Protein AF-A0A317WPU4-F1 (afdb_monomer)

pLDDT: mean 88.63, std 7.34, range [63.53, 97.75]

Organism: NCBI:txid1448321

InterPro domains:
  IPR013968 Polyketide synthase-like, ketoreductase domain [PF08659] (149-217)
  IPR020843 Enoylreductase domain [SM00829] (1-122)
  IPR036291 NAD(P)-binding domain superfamily [SSF51735] (2-67)
  IPR036291 NAD(P)-binding domain superfamily [SSF51735] (150-217)
  IPR050444 Polyketide synthase [PTHR45681] (6-213)

Secondary structure (DSSP, 8-state):
-GGGTT--EEEEEE---THHHHHHHTTEEEEEEEEE---HHHHTT----GGGGGGT-EEEE--HHHHHHH-HHHHHHHHHHHHHHHHTT--PPPPPEEEEGGGHHHHHHHHHHT---S-EEEE--TT----PPPPPP--PPPTTSEEEEESTTHHHHHHHHHHTT--EEEEEETTTT-GGGHHHHHHHHHHHHTTT-EEEEEE--TT-HHHHHHHHHT-

Solvent-accessible surface area (backbone atoms only — not comparable to full-atom values): 12842 Å² total; per-residue (Å²): 85,77,93,50,76,67,46,59,37,57,68,43,83,41,66,63,57,69,70,59,36,54,55,52,65,72,41,53,26,70,65,10,40,40,36,35,60,46,58,69,49,64,78,64,69,60,89,76,83,65,76,60,49,82,40,59,38,46,81,43,80,56,54,70,66,62,37,50,76,77,35,48,70,61,45,49,55,53,50,52,52,52,52,49,36,45,75,73,60,72,58,78,81,66,76,57,47,74,40,49,50,56,42,42,69,56,54,51,50,49,58,72,70,63,83,65,80,72,45,82,40,77,46,81,59,94,86,56,63,65,93,72,74,78,72,76,75,83,71,61,44,58,58,91,42,77,42,83,39,43,66,102,56,19,67,60,50,49,52,54,40,43,77,30,44,28,28,32,36,38,39,37,27,79,57,41,76,39,76,92,39,44,68,60,53,52,52,50,32,55,61,32,46,78,68,70,17,50,58,44,70,36,70,38,55,86,86,39,66,66,64,47,49,58,52,65,75,74,111

Mean predicted aligned error: 12.0 Å

Nearest PDB structures (foldseek):
  5bp4-assembly7_M  TM=5.980E-01  e=1.412E-13  Mycolicibacterium smegmatis MC2 155
  5bp4-assembly6_L  TM=5.599E-01  e=3.405E-14  Mycolicibacterium smegmatis MC2 155
  5bp4-assembly3_F  TM=5.726E-01  e=1.506E-13  Mycolicibacterium smegmatis MC2 155
  5bp4-assembly4_H  TM=5.757E-01  e=4.521E-13  Mycolicibacterium smegmatis MC2 155
  5bp4-assembly9_R  TM=8.734E-01  e=2.300E-09  Mycolicibacterium smegmatis MC2 155

Structure (mmCIF, N/CA/C/O backbone):
data_AF-A0A317WPU4-F1
#
_entry.id   AF-A0A317WPU4-F1
#
loop_
_atom_site.group_PDB
_atom_site.id
_atom_site.type_symbol
_atom_site.label_atom_id
_atom_site.label_alt_id
_atom_site.label_comp_id
_atom_site.label_asym_id
_atom_site.label_entity_id
_atom_site.label_seq_id
_atom_site.pdbx_PDB_ins_code
_atom_site.Cartn_x
_atom_site.Cartn_y
_atom_site.Cartn_z
_atom_site.occupancy
_atom_site.B_iso_or_equiv
_atom_site.auth_seq_id
_atom_site.auth_comp_id
_atom_site.auth_asym_id
_atom_site.auth_atom_id
_atom_site.pdbx_PDB_model_num
ATOM 1 N N . MET A 1 1 ? -15.011 15.492 23.622 1.00 63.66 1 MET A N 1
ATOM 2 C CA . MET A 1 1 ? -14.953 15.780 25.068 1.00 63.66 1 MET A CA 1
ATOM 3 C C . MET A 1 1 ? -16.337 15.921 25.689 1.00 63.66 1 MET A C 1
ATOM 5 O O . MET A 1 1 ? -16.552 15.319 26.723 1.00 63.66 1 MET A O 1
ATOM 9 N N . SER A 1 2 ? -17.305 16.629 25.089 1.00 71.50 2 SER A N 1
ATOM 10 C CA . SER A 1 2 ? -18.668 16.722 25.659 1.00 71.50 2 SER A CA 1
ATOM 11 C C . SER A 1 2 ? -19.360 15.359 25.824 1.00 71.50 2 SER A C 1
ATOM 13 O O . SER A 1 2 ? -19.859 15.054 26.896 1.00 71.50 2 SER A O 1
ATOM 15 N N . VAL A 1 3 ? -19.303 14.501 24.798 1.00 72.19 3 VAL A N 1
ATOM 16 C CA . VAL A 1 3 ? -19.921 13.153 24.796 1.00 72.19 3 VAL A CA 1
ATOM 17 C C . VAL A 1 3 ? -19.290 12.203 25.822 1.00 72.19 3 VAL A C 1
ATOM 19 O O . VAL A 1 3 ? -19.906 11.231 26.243 1.00 72.19 3 VAL A O 1
ATOM 22 N N . THR A 1 4 ? -18.060 12.482 26.245 1.00 71.94 4 THR A N 1
ATOM 23 C CA . THR A 1 4 ? -17.344 11.690 27.243 1.00 71.94 4 THR A CA 1
ATOM 24 C C . THR A 1 4 ? -17.438 12.295 28.646 1.00 71.94 4 THR A C 1
ATOM 26 O O . THR A 1 4 ? -16.739 11.828 29.537 1.00 71.94 4 THR A O 1
ATOM 29 N N . ASN A 1 5 ? -18.262 13.327 28.884 1.00 74.06 5 ASN A N 1
ATOM 30 C CA . ASN A 1 5 ? -18.259 14.112 30.132 1.00 74.06 5 ASN A CA 1
ATOM 31 C C . ASN A 1 5 ? -16.847 14.603 30.497 1.00 74.06 5 ASN A C 1
ATOM 33 O O . ASN A 1 5 ? -16.390 14.459 31.628 1.00 74.06 5 ASN A O 1
ATOM 37 N N . SER A 1 6 ? -16.119 15.101 29.496 1.00 73.44 6 SER A N 1
ATOM 38 C CA . SER A 1 6 ? -14.703 15.484 29.575 1.00 73.44 6 SER A CA 1
ATOM 39 C C . SER A 1 6 ? -13.733 14.341 29.892 1.00 73.44 6 SER A C 1
ATOM 41 O O . SER A 1 6 ? -12.547 14.596 30.084 1.00 73.44 6 SER A O 1
ATOM 43 N N . ARG A 1 7 ? -14.187 13.079 29.884 1.00 71.44 7 ARG A N 1
ATOM 44 C CA . ARG A 1 7 ? -13.289 11.921 29.939 1.00 71.44 7 ARG A CA 1
ATOM 45 C C . ARG A 1 7 ? -12.516 11.797 28.634 1.00 71.44 7 ARG A C 1
ATOM 47 O O . ARG A 1 7 ? -13.016 12.082 27.545 1.00 71.44 7 ARG A O 1
ATOM 54 N N . GLU A 1 8 ? -11.274 11.389 28.754 1.00 85.31 8 GLU A N 1
ATOM 55 C CA . GLU A 1 8 ? -10.393 11.166 27.618 1.00 85.31 8 GLU A CA 1
ATOM 56 C C . GLU A 1 8 ? -10.586 9.750 27.060 1.00 85.31 8 GLU A C 1
ATOM 58 O O . GLU A 1 8 ? -11.419 8.990 27.548 1.00 85.31 8 GLU A O 1
ATOM 63 N N . VAL A 1 9 ? -9.866 9.410 25.992 1.00 93.00 9 VAL A N 1
ATOM 64 C CA . VAL A 1 9 ? -10.058 8.160 25.247 1.00 93.00 9 VAL A CA 1
ATOM 65 C C . VAL A 1 9 ? -8.886 7.207 25.475 1.00 93.00 9 VAL A C 1
ATOM 67 O O . VAL A 1 9 ? -7.738 7.576 25.224 1.00 93.00 9 VAL A O 1
ATOM 70 N N . ASP A 1 10 ? -9.177 5.968 25.880 1.00 94.56 10 ASP A N 1
ATOM 71 C CA . ASP A 1 10 ? -8.158 4.940 26.145 1.00 94.56 10 ASP A CA 1
ATOM 72 C C . ASP A 1 10 ? -7.491 4.413 24.872 1.00 94.56 10 ASP A C 1
ATOM 74 O O . ASP A 1 10 ? -6.305 4.088 24.867 1.00 94.56 10 ASP A O 1
ATOM 78 N N . VAL A 1 11 ? -8.249 4.288 23.778 1.00 96.50 11 VAL A N 1
ATOM 79 C CA . VAL A 1 11 ? -7.744 3.794 22.492 1.00 96.50 11 VAL A CA 1
ATOM 80 C C . VAL A 1 11 ? -8.238 4.677 21.362 1.00 96.50 11 VAL A C 1
ATOM 82 O O . VAL A 1 11 ? -9.438 4.793 21.125 1.00 96.50 11 VAL A O 1
ATOM 85 N N . ILE A 1 12 ? -7.303 5.266 20.624 1.00 96.00 12 ILE A N 1
ATOM 86 C CA . ILE A 1 12 ? -7.606 6.089 19.456 1.00 96.00 12 ILE A CA 1
ATOM 87 C C . ILE A 1 12 ? -7.090 5.375 18.216 1.00 96.00 12 ILE A C 1
ATOM 89 O O . ILE A 1 12 ? -5.884 5.243 18.041 1.00 96.00 12 ILE A O 1
ATOM 93 N N . LEU A 1 13 ? -7.999 4.961 17.333 1.00 96.69 13 LEU A N 1
ATOM 94 C CA . LEU A 1 13 ? -7.659 4.529 15.978 1.00 96.69 13 LEU A CA 1
ATOM 95 C C . LEU A 1 13 ? -7.707 5.741 15.040 1.00 96.69 13 LEU A C 1
ATOM 97 O O . LEU A 1 13 ? -8.780 6.283 14.760 1.00 96.69 13 LEU A O 1
ATOM 101 N N . ASN A 1 14 ? -6.547 6.188 14.565 1.00 95.00 14 ASN A N 1
ATOM 102 C CA . ASN A 1 14 ? -6.414 7.356 13.708 1.00 95.00 14 ASN A CA 1
ATOM 103 C C . ASN A 1 14 ? -6.067 6.989 12.260 1.00 95.00 14 ASN A C 1
ATOM 105 O O . ASN A 1 14 ? -5.197 6.169 12.000 1.00 95.00 14 ASN A O 1
ATOM 109 N N . SER A 1 15 ? -6.728 7.667 11.324 1.00 92.25 15 SER A N 1
ATOM 110 C CA . SER A 1 15 ? -6.429 7.659 9.885 1.00 92.25 15 SER A CA 1
ATOM 111 C C . SER A 1 15 ? -6.361 9.071 9.286 1.00 92.25 15 SER A C 1
ATOM 113 O O . SER A 1 15 ? -6.163 9.236 8.082 1.00 92.25 15 SER A O 1
ATOM 115 N N . LEU A 1 16 ? -6.565 10.105 10.112 1.00 89.62 16 LEU A N 1
ATOM 116 C CA . LEU A 1 16 ? -6.584 11.507 9.697 1.00 89.62 16 LEU A CA 1
ATOM 117 C C . LEU A 1 16 ? -5.202 12.138 9.874 1.00 89.62 16 LEU A C 1
ATOM 119 O O . LEU A 1 16 ? -4.378 11.654 10.641 1.00 89.62 16 LEU A O 1
ATOM 123 N N . SER A 1 17 ? -4.948 13.256 9.197 1.00 88.19 17 SER A N 1
ATOM 124 C CA . SER A 1 17 ? -3.652 13.945 9.250 1.00 88.19 17 SER A CA 1
ATOM 125 C C . SER A 1 17 ? -3.788 15.416 9.653 1.00 88.19 17 SER A C 1
ATOM 127 O O . SER A 1 17 ? -4.889 15.963 9.736 1.00 88.19 17 SER A O 1
ATOM 129 N N . GLY A 1 18 ? -2.657 16.069 9.932 1.00 88.75 18 GLY A N 1
ATOM 130 C CA . GLY A 1 18 ? -2.604 17.511 10.181 1.00 88.75 18 GLY A CA 1
ATOM 131 C C . GLY A 1 18 ? -3.282 17.930 11.488 1.00 88.75 18 GLY A C 1
ATOM 132 O O . GLY A 1 18 ? -3.031 17.347 12.542 1.00 88.75 18 GLY A O 1
ATOM 133 N N . ALA A 1 19 ? -4.120 18.969 11.429 1.00 89.75 19 ALA A N 1
ATOM 134 C CA . ALA A 1 19 ? -4.783 19.527 12.610 1.00 89.75 19 ALA A CA 1
ATOM 135 C C . ALA A 1 19 ? -5.682 18.506 13.328 1.00 89.75 19 ALA A C 1
ATOM 137 O O . ALA A 1 19 ? -5.716 18.483 14.555 1.00 89.75 19 ALA A O 1
ATOM 138 N N . LEU A 1 20 ? -6.339 17.616 12.577 1.00 91.19 20 LEU A N 1
ATOM 139 C CA . LEU A 1 20 ? -7.226 16.593 13.138 1.00 91.19 20 LEU A CA 1
ATOM 140 C C . LEU A 1 20 ? -6.456 15.506 13.896 1.00 91.19 20 LEU A C 1
ATOM 142 O O . LEU A 1 20 ? -6.929 15.035 14.928 1.00 91.19 20 LEU A O 1
ATOM 146 N N . LEU A 1 21 ? -5.249 15.156 13.436 1.00 92.25 21 LEU A N 1
ATOM 147 C CA . LEU A 1 21 ? -4.358 14.254 14.170 1.00 92.25 21 LEU A CA 1
ATOM 148 C C . LEU A 1 21 ? -3.963 14.874 15.512 1.00 92.25 21 LEU A C 1
ATOM 150 O O . LEU A 1 21 ? -4.100 14.224 16.542 1.00 92.25 21 LEU A O 1
ATOM 154 N N . ARG A 1 22 ? -3.547 16.149 15.522 1.00 91.19 22 ARG A N 1
ATOM 155 C CA . ARG A 1 22 ? -3.188 16.860 16.763 1.00 91.19 22 ARG A CA 1
ATOM 156 C C . ARG A 1 22 ? -4.365 16.982 17.728 1.00 91.19 22 ARG A C 1
ATOM 158 O O . ARG A 1 22 ? -4.192 16.786 18.925 1.00 91.19 22 ARG A O 1
ATOM 165 N N . ALA A 1 23 ? -5.561 17.266 17.212 1.00 91.31 23 ALA A N 1
ATOM 166 C CA . ALA A 1 23 ? -6.771 17.312 18.025 1.00 91.31 23 ALA A CA 1
ATOM 167 C C . ALA A 1 23 ? -7.048 15.952 18.687 1.00 91.31 23 ALA A C 1
ATOM 169 O O . ALA A 1 23 ? -7.260 15.899 19.893 1.00 91.31 23 ALA A O 1
ATOM 170 N N . ARG A 1 24 ? -6.954 14.848 17.930 1.00 91.94 24 ARG A N 1
ATOM 171 C CA . ARG A 1 24 ? -7.094 13.484 18.467 1.00 91.94 24 ARG A CA 1
ATOM 172 C C . ARG A 1 24 ? -5.996 13.130 19.467 1.00 91.94 24 ARG A C 1
ATOM 174 O O . ARG A 1 24 ? -6.300 12.559 20.505 1.00 91.94 24 ARG A O 1
ATOM 181 N N . TRP A 1 25 ? -4.748 13.507 19.193 1.00 93.00 25 TRP A N 1
ATOM 182 C CA . TRP A 1 25 ? -3.618 13.314 20.109 1.00 93.00 25 TRP A CA 1
ATOM 183 C C . TRP A 1 25 ? -3.854 13.984 21.464 1.00 93.00 25 TRP A C 1
ATOM 185 O O . TRP A 1 25 ? -3.472 13.449 22.496 1.00 93.00 25 TRP A O 1
ATOM 195 N N . ASN A 1 26 ? -4.557 15.115 21.485 1.00 91.12 26 ASN A N 1
ATOM 196 C CA . ASN A 1 26 ? -4.908 15.804 22.722 1.00 91.12 26 ASN A CA 1
ATOM 197 C C . ASN A 1 26 ? -6.091 15.182 23.483 1.00 91.12 26 ASN A C 1
ATOM 199 O O . ASN A 1 26 ? -6.342 15.578 24.619 1.00 91.12 26 ASN A O 1
ATOM 203 N N . CYS A 1 27 ? -6.806 14.228 22.883 1.00 92.19 27 CYS A N 1
ATOM 204 C CA . CYS A 1 27 ? -7.940 13.542 23.502 1.00 92.19 27 CYS A CA 1
ATOM 205 C C . CYS A 1 27 ? -7.570 12.214 24.178 1.00 92.19 27 CYS A C 1
ATOM 207 O O . CYS A 1 27 ? -8.462 11.551 24.703 1.00 92.19 27 CYS A O 1
ATOM 209 N N . ILE A 1 28 ? -6.303 11.794 24.136 1.00 94.81 28 ILE A N 1
ATOM 210 C CA . ILE A 1 28 ? -5.869 10.510 24.697 1.00 94.81 28 ILE A CA 1
ATOM 211 C C . ILE A 1 28 ? -5.774 10.554 26.228 1.00 94.81 28 ILE A C 1
ATOM 213 O O . ILE A 1 28 ? -5.221 11.502 26.799 1.00 94.81 28 ILE A O 1
ATOM 217 N N . ALA A 1 29 ? -6.300 9.516 26.878 1.00 94.75 29 ALA A N 1
ATOM 218 C CA . ALA A 1 29 ? -6.244 9.335 28.326 1.00 94.75 29 ALA A CA 1
ATOM 219 C C . ALA A 1 29 ? -4.827 8.943 28.792 1.00 94.75 29 ALA A C 1
ATOM 221 O O . ALA A 1 29 ? -4.030 8.461 27.977 1.00 94.75 29 ALA A O 1
ATOM 222 N N . PRO A 1 30 ? -4.482 9.115 30.085 1.00 94.69 30 PRO A N 1
ATOM 223 C CA . PRO A 1 30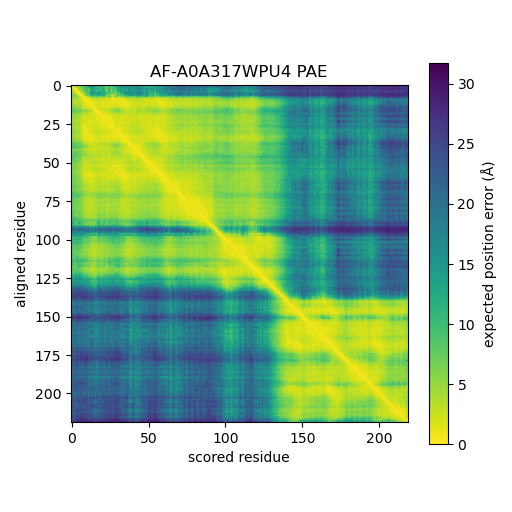 ? -3.291 8.491 30.658 1.00 94.69 30 PRO A CA 1
ATOM 224 C C . PRO A 1 30 ? -3.287 6.983 30.389 1.00 94.69 30 PRO A C 1
ATOM 226 O O . PRO A 1 30 ? -4.344 6.361 30.389 1.00 94.69 30 PRO A O 1
ATOM 229 N N . LEU A 1 31 ? -2.111 6.400 30.143 1.00 96.00 31 LEU A N 1
ATOM 230 C CA . LEU A 1 31 ? -1.937 4.986 29.762 1.00 96.00 31 LEU A CA 1
ATOM 231 C C . LEU A 1 31 ? -2.608 4.592 28.430 1.00 96.00 31 LEU A C 1
ATOM 233 O O . LEU A 1 31 ? -2.655 3.413 28.068 1.00 96.00 31 LEU A O 1
ATOM 237 N N . GLY A 1 32 ? -3.107 5.570 27.670 1.00 96.38 32 GLY A N 1
ATOM 238 C CA . GLY A 1 32 ? -3.817 5.334 26.423 1.00 96.38 32 GLY A CA 1
ATOM 239 C C . GLY A 1 32 ? -2.934 4.814 25.283 1.00 96.38 32 GLY A C 1
ATOM 240 O O . GLY A 1 32 ? -1.704 4.934 25.274 1.00 96.38 32 GLY A O 1
ATOM 241 N N . ARG A 1 33 ? -3.591 4.254 24.265 1.00 97.75 33 ARG A N 1
ATOM 242 C CA . ARG A 1 33 ? -2.984 3.707 23.045 1.00 97.75 33 ARG A CA 1
ATOM 243 C C . ARG A 1 33 ? -3.445 4.493 21.825 1.00 97.75 33 ARG A C 1
ATOM 245 O O . ARG A 1 33 ? -4.622 4.474 21.467 1.00 97.75 33 ARG A O 1
ATOM 252 N N . PHE A 1 34 ? -2.508 5.142 21.150 1.00 96.94 34 PHE A N 1
ATOM 253 C CA . PHE A 1 34 ? -2.743 5.806 19.874 1.00 96.94 34 PHE A CA 1
ATOM 254 C C . PHE A 1 34 ? -2.295 4.899 18.727 1.00 96.94 34 PHE A C 1
ATOM 256 O O . PHE A 1 34 ? -1.101 4.658 18.544 1.00 96.94 34 PHE A O 1
ATOM 263 N N . VAL A 1 35 ? -3.249 4.380 17.960 1.00 97.25 35 VAL A N 1
ATOM 264 C CA . VAL A 1 35 ? -3.019 3.497 16.815 1.00 97.25 35 VAL A CA 1
ATOM 265 C C . VAL A 1 35 ? -3.155 4.305 15.529 1.00 97.25 35 VAL A C 1
ATOM 267 O O . VAL A 1 35 ? -4.255 4.692 15.141 1.00 97.25 35 VAL A O 1
ATOM 270 N N . GLU A 1 36 ? -2.038 4.560 14.859 1.00 95.69 36 GLU A N 1
ATOM 271 C CA . GLU A 1 36 ? -1.982 5.287 13.592 1.00 95.69 36 GLU A CA 1
ATOM 272 C C . GLU A 1 36 ? -1.965 4.306 12.415 1.00 95.69 36 GLU A C 1
ATOM 274 O O . GLU A 1 36 ? -1.049 3.493 12.303 1.00 95.69 36 GLU A O 1
ATOM 279 N N . ILE A 1 37 ? -2.949 4.404 11.520 1.00 96.00 37 ILE A N 1
ATOM 280 C CA . ILE A 1 37 ? -2.993 3.641 10.258 1.00 96.00 37 ILE A CA 1
ATOM 281 C C . ILE A 1 37 ? -2.788 4.531 9.021 1.00 96.00 37 ILE A C 1
ATOM 283 O O . ILE A 1 37 ? -2.660 4.037 7.899 1.00 96.00 37 ILE A O 1
ATOM 287 N N . GLY A 1 38 ? -2.758 5.855 9.192 1.00 92.12 38 GLY A N 1
ATOM 288 C CA . GLY A 1 38 ? -2.468 6.821 8.142 1.00 92.12 38 GLY A CA 1
ATOM 289 C C . GLY A 1 38 ? -0.967 6.938 7.858 1.00 92.12 38 GLY A C 1
ATOM 290 O O . GLY A 1 38 ? -0.148 7.127 8.752 1.00 92.12 38 GLY A O 1
ATOM 291 N N . LYS A 1 39 ? -0.588 6.898 6.575 1.00 90.19 39 LYS A N 1
ATOM 292 C CA . LYS A 1 39 ? 0.830 6.939 6.160 1.00 90.19 39 LYS A CA 1
ATOM 293 C C . LYS A 1 39 ? 1.360 8.345 5.892 1.00 90.19 39 LYS A C 1
ATOM 295 O O . LYS A 1 39 ? 2.536 8.614 6.111 1.00 90.19 39 LYS A O 1
ATOM 300 N N . ARG A 1 40 ? 0.494 9.259 5.440 1.00 87.62 40 ARG A N 1
ATOM 301 C CA . ARG A 1 40 ? 0.899 10.575 4.911 1.00 87.62 40 ARG A CA 1
ATOM 302 C C . ARG A 1 40 ? 1.725 11.395 5.905 1.00 87.62 40 ARG A C 1
ATOM 304 O O . ARG A 1 40 ? 2.694 12.028 5.506 1.00 87.62 40 ARG A O 1
ATOM 311 N N . TYR A 1 41 ? 1.339 11.416 7.180 1.00 87.94 41 TYR A N 1
ATOM 312 C CA . TYR A 1 41 ? 2.029 12.223 8.192 1.00 87.94 41 TYR A CA 1
ATOM 313 C C . TYR A 1 41 ? 3.434 11.684 8.499 1.00 87.94 41 TYR A C 1
ATOM 315 O O . TYR A 1 41 ? 4.386 12.459 8.566 1.00 87.94 41 TYR A O 1
ATOM 323 N N . ILE A 1 42 ? 3.553 10.355 8.596 1.00 88.50 42 ILE A N 1
ATOM 324 C CA . ILE A 1 42 ? 4.809 9.632 8.829 1.00 88.50 42 ILE A CA 1
ATOM 325 C C . ILE A 1 42 ? 5.747 9.792 7.626 1.00 88.50 42 ILE A C 1
ATOM 327 O O . ILE A 1 42 ? 6.903 10.160 7.791 1.00 88.50 42 ILE A O 1
ATOM 331 N N . GLN A 1 43 ? 5.240 9.594 6.405 1.00 89.31 43 GLN A N 1
ATOM 332 C CA . GLN A 1 43 ? 6.022 9.721 5.166 1.00 89.31 43 GLN A CA 1
ATOM 333 C C . GLN A 1 43 ? 6.581 11.131 4.951 1.00 89.31 43 GLN A C 1
ATOM 335 O O . GLN A 1 43 ? 7.662 11.290 4.399 1.00 89.31 43 GLN A O 1
ATOM 340 N N . LEU A 1 44 ? 5.851 12.156 5.396 1.00 91.94 44 LEU A N 1
ATOM 341 C CA . LEU A 1 44 ? 6.293 13.550 5.340 1.00 91.94 44 LEU A CA 1
ATOM 342 C C . LEU A 1 44 ? 7.172 13.956 6.536 1.00 91.94 44 LEU A C 1
ATOM 344 O O . LEU A 1 44 ? 7.420 15.151 6.710 1.00 91.94 44 LEU A O 1
ATOM 348 N N . ASN A 1 45 ? 7.586 12.993 7.368 1.00 91.50 45 ASN A N 1
ATOM 349 C CA . ASN A 1 45 ? 8.405 13.178 8.566 1.00 91.50 45 ASN A CA 1
ATOM 350 C C . ASN A 1 45 ? 7.934 14.354 9.438 1.00 91.50 45 ASN A C 1
ATOM 352 O O . ASN A 1 45 ? 8.691 15.264 9.784 1.00 91.50 45 ASN A O 1
ATOM 356 N N . ARG A 1 46 ? 6.628 14.407 9.709 1.00 91.25 46 ARG A N 1
ATOM 357 C CA . ARG A 1 46 ? 6.038 15.500 10.484 1.00 91.25 46 ARG A CA 1
ATOM 358 C C . ARG A 1 46 ? 6.219 15.265 11.986 1.00 91.25 46 ARG A C 1
ATOM 360 O O . ARG A 1 46 ? 6.157 14.136 12.461 1.00 91.25 46 ARG A O 1
ATOM 367 N N . GLN A 1 47 ? 6.398 16.354 12.729 1.00 90.75 47 GLN A N 1
ATOM 368 C CA . GLN A 1 47 ? 6.665 16.320 14.168 1.00 90.75 47 GLN A CA 1
ATOM 369 C C . GLN A 1 47 ? 5.404 16.057 14.997 1.00 90.75 47 GLN A C 1
ATOM 371 O O . GLN A 1 47 ? 4.357 16.656 14.756 1.00 90.75 47 GLN A O 1
ATOM 376 N N . LEU A 1 48 ? 5.534 15.230 16.033 1.00 90.88 48 LEU A N 1
ATOM 377 C CA . LEU A 1 48 ? 4.507 15.015 17.048 1.00 90.88 48 LEU A CA 1
ATOM 378 C C . LEU A 1 48 ? 4.979 15.579 18.392 1.00 90.88 48 LEU A C 1
ATOM 380 O O . LEU A 1 48 ? 6.124 15.378 18.786 1.00 90.88 48 LEU A O 1
ATOM 384 N N . ALA A 1 49 ? 4.093 16.278 19.101 1.00 91.19 49 ALA A N 1
ATOM 385 C CA . ALA A 1 49 ? 4.417 16.858 20.400 1.00 91.19 49 ALA A CA 1
ATOM 386 C C . ALA A 1 49 ? 4.592 15.769 21.472 1.00 91.19 49 ALA A C 1
ATOM 388 O O . ALA A 1 49 ? 3.664 14.995 21.729 1.00 91.19 49 ALA A O 1
ATOM 389 N N . MET A 1 50 ? 5.753 15.764 22.132 1.00 94.44 50 MET A N 1
ATOM 390 C CA . MET A 1 50 ? 6.135 14.728 23.099 1.00 94.44 50 MET A CA 1
ATOM 391 C C . MET A 1 50 ? 5.431 14.833 24.457 1.00 94.44 50 MET A C 1
ATOM 393 O O . MET A 1 50 ? 5.368 13.842 25.174 1.00 94.44 50 MET A O 1
ATOM 397 N N . ALA A 1 51 ? 4.853 15.989 24.795 1.00 93.06 51 ALA A N 1
ATOM 398 C CA . ALA A 1 51 ? 4.263 16.253 26.113 1.00 93.06 51 ALA A CA 1
ATOM 399 C C . ALA A 1 51 ? 3.250 15.187 26.578 1.00 93.06 51 ALA A C 1
ATOM 401 O O . ALA A 1 51 ? 3.134 14.898 27.761 1.00 93.06 51 ALA A O 1
ATOM 402 N N . ARG A 1 52 ? 2.527 14.537 25.655 1.00 92.06 52 ARG A N 1
ATOM 403 C CA . ARG A 1 52 ? 1.555 13.496 26.029 1.00 92.06 52 ARG A CA 1
ATOM 404 C C . ARG A 1 52 ? 2.195 12.215 26.561 1.00 92.06 52 ARG A C 1
ATOM 406 O O . ARG A 1 52 ? 1.526 11.493 27.296 1.00 92.06 52 ARG A O 1
ATOM 413 N N . PHE A 1 53 ? 3.462 11.946 26.252 1.00 96.00 53 PHE A N 1
ATOM 414 C CA . PHE A 1 53 ? 4.175 10.778 26.772 1.00 96.00 53 PHE A CA 1
ATOM 415 C C . PHE A 1 53 ? 4.430 10.843 28.283 1.00 96.00 53 PHE A C 1
ATOM 417 O O . PHE A 1 53 ? 4.556 9.786 28.893 1.00 96.00 53 PHE A O 1
ATOM 424 N N . GLU A 1 54 ? 4.372 12.023 28.915 1.00 95.94 54 GLU A N 1
ATOM 425 C CA . GLU A 1 54 ? 4.389 12.158 30.387 1.00 95.94 54 GLU A CA 1
ATOM 426 C C . GLU A 1 54 ? 3.249 11.383 31.059 1.00 95.94 54 GLU A C 1
ATOM 428 O O . GLU A 1 54 ? 3.343 10.959 32.205 1.00 95.94 54 GLU A O 1
ATOM 433 N N . ARG A 1 55 ? 2.169 11.141 30.315 1.00 93.81 55 ARG A N 1
ATOM 434 C CA . ARG A 1 55 ? 0.983 10.420 30.778 1.00 93.81 55 ARG A CA 1
ATOM 435 C C . ARG A 1 55 ? 1.071 8.922 30.492 1.00 93.81 55 ARG A C 1
ATOM 437 O O . ARG A 1 55 ? 0.043 8.248 30.461 1.00 93.81 55 ARG A O 1
ATOM 444 N N . ALA A 1 56 ? 2.279 8.425 30.218 1.00 96.00 56 ALA A N 1
ATOM 445 C CA . ALA A 1 56 ? 2.578 7.034 29.893 1.00 96.00 56 ALA A CA 1
ATOM 446 C C . ALA A 1 56 ? 1.728 6.473 28.736 1.00 96.00 56 ALA A C 1
ATOM 448 O O . ALA A 1 56 ? 1.354 5.301 28.719 1.00 96.00 56 ALA A O 1
ATOM 449 N N . VAL A 1 57 ? 1.414 7.318 27.748 1.00 97.25 57 VAL A N 1
ATOM 450 C CA . VAL A 1 57 ? 0.721 6.880 26.530 1.00 97.25 57 VAL A CA 1
ATOM 451 C C . VAL A 1 57 ? 1.670 6.119 25.612 1.00 97.25 57 VAL A C 1
ATOM 453 O O . VAL A 1 57 ? 2.882 6.333 25.618 1.00 97.25 57 VAL A O 1
ATOM 456 N N . SER A 1 58 ? 1.111 5.275 24.754 1.00 97.38 58 SER A N 1
ATOM 457 C CA . SER A 1 58 ? 1.855 4.609 23.686 1.00 97.38 58 SER A CA 1
ATOM 458 C C . SER A 1 58 ? 1.333 5.022 22.316 1.00 97.38 58 SER A C 1
ATOM 460 O O . SER A 1 58 ? 0.129 5.178 22.113 1.00 97.38 58 SER A O 1
ATOM 462 N N . LEU A 1 59 ? 2.247 5.173 21.358 1.00 95.75 59 LEU A N 1
ATOM 463 C CA . LEU A 1 59 ? 1.920 5.376 19.951 1.00 95.75 59 LEU A CA 1
ATOM 464 C C . LEU A 1 59 ? 2.407 4.177 19.143 1.00 95.75 59 LEU A C 1
ATOM 466 O O . LEU A 1 59 ? 3.556 3.752 19.267 1.00 95.75 59 LEU A O 1
ATOM 470 N N . ARG A 1 60 ? 1.531 3.629 18.303 1.00 94.75 60 ARG A N 1
ATOM 471 C CA . ARG A 1 60 ? 1.833 2.517 17.401 1.00 94.75 60 ARG A CA 1
ATOM 472 C C . ARG A 1 60 ? 1.364 2.867 15.997 1.00 94.75 60 ARG A C 1
ATOM 474 O O . ARG A 1 60 ? 0.167 2.979 15.756 1.00 94.75 60 ARG A O 1
ATOM 481 N N . ALA A 1 61 ? 2.308 3.005 15.073 1.00 94.31 61 ALA A N 1
ATOM 482 C CA . ALA A 1 61 ? 2.000 3.026 13.650 1.00 94.31 61 ALA A CA 1
ATOM 483 C C . ALA A 1 61 ? 1.845 1.583 13.152 1.00 94.31 61 ALA A C 1
ATOM 485 O O . ALA A 1 61 ? 2.744 0.765 13.354 1.00 94.31 61 ALA A O 1
ATOM 486 N N . ILE A 1 62 ? 0.709 1.264 12.534 1.00 93.62 62 ILE A N 1
ATOM 487 C CA . ILE A 1 62 ? 0.410 -0.070 12.009 1.00 93.62 62 ILE A CA 1
ATOM 488 C C . ILE A 1 62 ? 0.239 0.017 10.495 1.00 93.62 62 ILE A C 1
ATOM 490 O O . ILE A 1 62 ? -0.602 0.752 9.985 1.00 93.62 62 ILE A O 1
ATOM 494 N N . ASP A 1 63 ? 1.019 -0.788 9.778 1.00 92.56 63 ASP A N 1
ATOM 495 C CA . ASP A 1 63 ? 0.921 -0.959 8.334 1.00 92.56 63 ASP A CA 1
ATOM 496 C C . ASP A 1 63 ? 0.993 -2.452 8.004 1.00 92.56 63 ASP A C 1
ATOM 498 O O . ASP A 1 63 ? 1.939 -3.145 8.387 1.00 92.56 63 ASP A O 1
ATOM 502 N N . LEU A 1 64 ? -0.022 -2.952 7.296 1.00 92.50 64 LEU A N 1
ATOM 503 C CA . LEU A 1 64 ? -0.121 -4.368 6.951 1.00 92.50 64 LEU A CA 1
ATOM 504 C C . LEU A 1 64 ? 0.964 -4.803 5.958 1.00 92.50 64 LEU A C 1
ATOM 506 O O . LEU A 1 64 ? 1.342 -5.969 5.973 1.00 92.50 64 LEU A O 1
ATOM 510 N N . LEU A 1 65 ? 1.501 -3.895 5.132 1.00 92.62 65 LEU A N 1
ATOM 511 C CA . LEU A 1 65 ? 2.536 -4.245 4.151 1.00 92.62 65 LEU A CA 1
ATOM 512 C C . LEU A 1 65 ? 3.889 -4.572 4.821 1.00 92.62 65 LEU A C 1
ATOM 514 O O . LEU A 1 65 ? 4.402 -5.670 4.600 1.00 92.62 65 LEU A O 1
ATOM 518 N N . PRO A 1 66 ? 4.466 -3.707 5.682 1.00 92.06 66 PRO A N 1
ATOM 519 C CA . PRO A 1 66 ? 5.616 -4.070 6.505 1.00 92.06 66 PRO A CA 1
ATOM 520 C C . PRO A 1 66 ? 5.342 -5.256 7.427 1.00 92.06 66 PRO A C 1
ATOM 522 O O . PRO A 1 66 ? 6.225 -6.094 7.590 1.00 92.06 66 PRO A O 1
ATOM 525 N N . LEU A 1 67 ? 4.135 -5.363 8.000 1.00 91.62 67 LEU A N 1
ATOM 526 C CA . LEU A 1 67 ? 3.783 -6.503 8.848 1.00 91.62 67 LEU A CA 1
ATOM 527 C C . LEU A 1 67 ? 3.855 -7.818 8.062 1.00 91.62 67 LEU A C 1
ATOM 529 O O . LEU A 1 67 ? 4.493 -8.754 8.527 1.00 91.62 67 LEU A O 1
ATOM 533 N N . ALA A 1 68 ? 3.289 -7.870 6.853 1.00 94.25 68 ALA A N 1
ATOM 534 C CA . ALA A 1 68 ? 3.383 -9.032 5.971 1.00 94.25 68 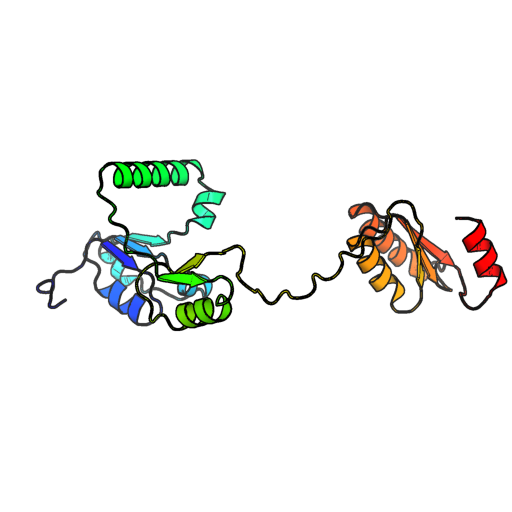ALA A CA 1
ATOM 535 C C . ALA A 1 68 ? 4.839 -9.373 5.626 1.00 94.25 68 ALA A C 1
ATOM 537 O O . ALA A 1 68 ? 5.236 -10.533 5.671 1.00 94.25 68 ALA A O 1
ATOM 538 N N . LYS A 1 69 ? 5.642 -8.350 5.308 1.00 96.25 69 LYS A N 1
ATOM 539 C CA . LYS A 1 69 ? 7.035 -8.513 4.876 1.00 96.25 69 LYS A CA 1
ATOM 540 C C . LYS A 1 69 ? 7.964 -8.990 5.995 1.00 96.25 69 LYS A C 1
ATOM 542 O O . LYS A 1 69 ? 8.871 -9.770 5.732 1.00 96.25 69 LYS A O 1
ATOM 547 N N . HIS A 1 70 ? 7.776 -8.494 7.216 1.00 96.12 70 HIS A N 1
ATOM 548 C CA . HIS A 1 70 ? 8.721 -8.696 8.320 1.00 96.12 70 HIS A CA 1
ATOM 549 C C . HIS A 1 70 ? 8.192 -9.609 9.433 1.00 96.12 70 HIS A C 1
ATOM 551 O O . HIS A 1 70 ? 8.973 -10.067 10.261 1.00 96.12 70 HIS A O 1
ATOM 557 N N . ASN A 1 71 ? 6.885 -9.878 9.480 1.00 95.12 71 ASN A N 1
ATOM 558 C CA . ASN A 1 71 ? 6.257 -10.708 10.505 1.00 95.12 71 ASN A CA 1
ATOM 559 C C . ASN A 1 71 ? 5.007 -11.428 9.962 1.00 95.12 71 ASN A C 1
ATOM 561 O O . ASN A 1 71 ? 3.877 -11.196 10.408 1.00 95.12 71 ASN A O 1
ATOM 565 N N . GLY A 1 72 ? 5.224 -12.334 9.005 1.00 94.44 72 GLY A N 1
ATOM 566 C CA . GLY A 1 72 ? 4.156 -13.136 8.402 1.00 94.44 72 GLY A CA 1
ATOM 567 C C . GLY A 1 72 ? 3.346 -13.941 9.427 1.00 94.44 72 GLY A C 1
ATOM 568 O O . GLY A 1 72 ? 2.122 -13.968 9.347 1.00 94.44 72 GLY A O 1
ATOM 569 N N . ASN A 1 73 ? 3.998 -14.504 10.452 1.00 95.94 73 ASN A N 1
ATOM 570 C CA . ASN A 1 73 ? 3.320 -15.248 11.523 1.00 95.94 73 ASN A CA 1
ATOM 571 C C . ASN A 1 73 ? 2.363 -14.363 12.334 1.00 95.94 73 ASN A C 1
ATOM 573 O O . ASN A 1 73 ? 1.274 -14.796 12.707 1.00 95.94 73 ASN A O 1
ATOM 577 N N . GLY A 1 74 ? 2.753 -13.116 12.613 1.00 93.69 74 GLY A N 1
ATOM 578 C CA . GLY A 1 74 ? 1.884 -12.143 13.269 1.00 93.69 74 GLY A CA 1
ATOM 579 C C . GLY A 1 74 ? 0.668 -11.791 12.415 1.00 93.69 74 GLY A C 1
ATOM 580 O O . GLY A 1 74 ? -0.447 -11.758 12.930 1.00 93.69 74 GLY A O 1
ATOM 581 N N . LEU A 1 75 ? 0.864 -11.583 11.109 1.00 95.62 75 LEU A N 1
ATOM 582 C CA . LEU A 1 75 ? -0.236 -11.326 10.178 1.00 95.62 75 LEU A CA 1
ATOM 583 C C . LEU A 1 75 ? -1.197 -12.519 10.071 1.00 95.62 75 LEU A C 1
ATOM 585 O O . LEU A 1 75 ? -2.407 -12.310 10.092 1.00 95.62 75 LEU A O 1
ATOM 589 N N . ALA A 1 76 ? -0.674 -13.746 10.005 1.00 95.75 76 ALA A N 1
ATOM 590 C CA . ALA A 1 76 ? -1.483 -14.964 9.961 1.00 95.75 76 ALA A CA 1
ATOM 591 C C . ALA A 1 76 ? -2.399 -15.072 11.189 1.00 95.75 76 ALA A C 1
ATOM 593 O O . ALA A 1 76 ? -3.608 -15.194 11.035 1.00 95.75 76 ALA A O 1
ATOM 594 N N . LYS A 1 77 ? -1.858 -14.868 12.399 1.00 96.44 77 LYS A N 1
ATOM 595 C CA . LYS A 1 77 ? -2.657 -14.855 13.639 1.00 96.44 77 LYS A CA 1
ATOM 596 C C . LYS A 1 77 ? -3.758 -13.791 13.631 1.00 96.44 77 LYS A C 1
ATOM 598 O O . LYS A 1 77 ? -4.857 -14.026 14.122 1.00 96.44 77 LYS A O 1
ATOM 603 N N . VAL A 1 78 ? -3.469 -12.602 13.098 1.00 94.69 78 VAL A N 1
ATOM 604 C CA . VAL A 1 78 ? -4.480 -11.542 12.957 1.00 94.69 78 VAL A CA 1
ATOM 605 C C . VAL A 1 78 ? -5.583 -11.977 11.992 1.00 94.69 78 VAL A C 1
ATOM 607 O O . VAL A 1 78 ? -6.757 -11.760 12.283 1.00 94.69 78 VAL A O 1
ATOM 610 N N . LEU A 1 79 ? -5.224 -12.606 10.872 1.00 95.38 79 LEU A N 1
ATOM 611 C CA . LEU A 1 79 ? -6.186 -13.117 9.901 1.00 95.38 79 LEU A CA 1
ATOM 612 C C . LEU A 1 79 ? -7.057 -14.235 10.493 1.00 95.38 79 LEU A C 1
ATOM 614 O O . LEU A 1 79 ? -8.274 -14.192 10.320 1.00 95.38 79 LEU A O 1
ATOM 618 N N . ASP A 1 80 ? -6.467 -15.165 11.245 1.00 96.56 80 ASP A N 1
ATOM 619 C CA . ASP A 1 80 ? -7.193 -16.239 11.935 1.00 96.56 80 ASP A CA 1
ATOM 620 C C . ASP A 1 80 ? -8.255 -15.673 12.885 1.00 96.56 80 ASP A C 1
ATOM 622 O O . ASP A 1 80 ? -9.411 -16.097 12.858 1.00 96.56 80 ASP A O 1
ATOM 626 N N . ASN A 1 81 ? -7.898 -14.643 13.661 1.00 95.06 81 ASN A N 1
ATOM 627 C CA . ASN A 1 81 ? -8.835 -13.960 14.554 1.00 95.06 81 ASN A CA 1
ATOM 628 C C . ASN A 1 81 ? -9.982 -13.285 13.787 1.00 95.06 81 ASN A C 1
ATOM 630 O O . ASN A 1 81 ? -11.134 -13.368 14.204 1.00 95.06 81 ASN A O 1
ATOM 634 N N . VAL A 1 82 ? -9.694 -12.632 12.656 1.00 94.06 82 VAL A N 1
ATOM 635 C CA . VAL A 1 82 ? -10.727 -12.003 11.814 1.00 94.06 82 VAL A CA 1
ATOM 636 C C . VAL A 1 82 ? -11.684 -13.055 11.247 1.00 94.06 82 VAL A C 1
ATOM 638 O O . VAL A 1 82 ? -12.897 -12.847 11.258 1.00 94.06 82 VAL A O 1
ATOM 641 N N . ILE A 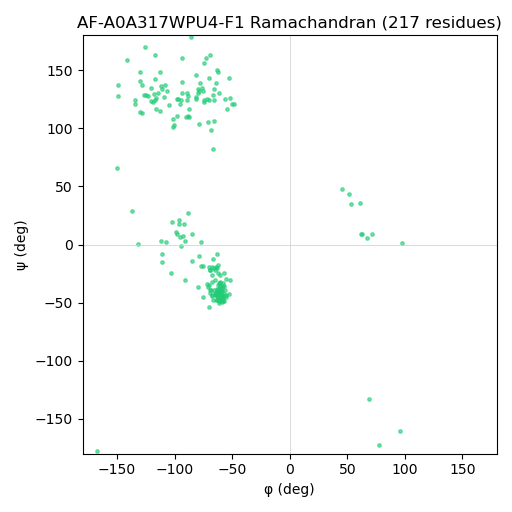1 83 ? -11.162 -14.196 10.791 1.00 94.31 83 ILE A N 1
ATOM 642 C CA . ILE A 1 83 ? -11.973 -15.312 10.288 1.00 94.31 83 ILE A CA 1
ATOM 643 C C . ILE A 1 83 ? -12.847 -15.890 11.405 1.00 94.31 83 ILE A C 1
ATOM 645 O O . ILE A 1 83 ? -14.030 -16.133 11.172 1.00 94.31 83 ILE A O 1
ATOM 649 N N . ALA A 1 84 ? -12.304 -16.076 12.610 1.00 94.94 84 ALA A N 1
ATOM 650 C CA . ALA A 1 84 ? -13.076 -16.522 13.768 1.00 94.94 84 ALA A CA 1
ATOM 651 C C . ALA A 1 84 ? -14.221 -15.545 14.089 1.00 94.94 84 ALA A C 1
ATOM 653 O O . ALA A 1 84 ? -15.378 -15.949 14.121 1.00 94.94 84 ALA A O 1
ATOM 654 N N . MET A 1 85 ? -13.940 -14.239 14.167 1.00 93.94 85 MET A N 1
ATOM 655 C CA . MET A 1 85 ? -14.972 -13.217 14.397 1.00 93.94 85 MET A CA 1
ATOM 656 C C . MET A 1 85 ? -16.046 -13.179 13.300 1.00 93.94 85 MET A C 1
ATOM 658 O O . MET A 1 85 ? -17.202 -12.859 13.581 1.00 93.94 85 MET A O 1
ATOM 662 N N . GLN A 1 86 ? -15.686 -13.478 12.047 1.00 90.94 86 GLN A N 1
ATOM 663 C CA . GLN A 1 86 ? -16.652 -13.607 10.956 1.00 90.94 86 GLN A CA 1
ATOM 664 C C . GLN A 1 86 ? -17.555 -14.829 11.148 1.00 90.94 86 GLN A C 1
ATOM 666 O O . GLN A 1 86 ? -18.765 -14.718 10.946 1.00 90.94 86 GLN A O 1
ATOM 671 N N . ARG A 1 87 ? -16.980 -15.979 11.525 1.00 91.81 87 ARG A N 1
ATOM 672 C CA . ARG A 1 87 ? -17.724 -17.222 11.792 1.00 91.81 87 ARG A CA 1
ATOM 673 C C . ARG A 1 87 ? -18.701 -17.052 12.951 1.00 91.81 87 ARG A C 1
ATOM 675 O O . ARG A 1 87 ? -19.840 -17.487 12.837 1.00 91.81 87 ARG A O 1
ATOM 682 N N . ASP A 1 88 ? -18.290 -16.331 13.988 1.00 94.50 88 ASP A N 1
ATOM 683 C CA . ASP A 1 88 ? -19.107 -16.061 15.175 1.00 94.50 88 ASP A CA 1
ATOM 684 C C . ASP A 1 88 ? -20.168 -14.966 14.940 1.00 94.50 88 ASP A C 1
ATOM 686 O O . ASP A 1 88 ? -20.889 -14.570 15.855 1.00 94.50 88 ASP A O 1
ATOM 690 N N . GLY A 1 89 ? -20.263 -14.422 13.720 1.00 89.25 89 GLY A N 1
ATOM 691 C CA . GLY A 1 89 ? -21.223 -13.372 13.367 1.00 89.25 89 GLY A CA 1
ATOM 692 C C . GLY A 1 89 ? -20.912 -11.994 13.969 1.00 89.25 89 GLY A C 1
ATOM 693 O O . GLY A 1 89 ? -21.720 -11.070 13.845 1.00 89.25 89 GLY A O 1
ATOM 694 N N . GLY A 1 90 ? -19.740 -11.820 14.588 1.00 87.81 90 GLY A N 1
ATOM 695 C CA . GLY A 1 90 ? -19.290 -10.551 15.168 1.00 87.81 90 GLY A CA 1
ATOM 696 C C . GLY A 1 90 ? -18.971 -9.478 14.121 1.00 87.81 90 GLY A C 1
ATOM 697 O O . GLY A 1 90 ? -19.016 -8.283 14.416 1.00 87.81 90 GLY A O 1
ATOM 698 N N . LEU A 1 91 ? -18.693 -9.885 12.879 1.00 85.19 91 LEU A N 1
ATOM 699 C CA . LEU A 1 91 ? -18.448 -8.985 11.755 1.00 85.19 91 LEU A CA 1
ATOM 700 C C . LEU A 1 91 ? -19.696 -8.857 10.872 1.00 85.19 91 LEU A C 1
ATOM 702 O O . LEU A 1 91 ? -20.010 -9.718 10.050 1.00 85.19 91 LEU A O 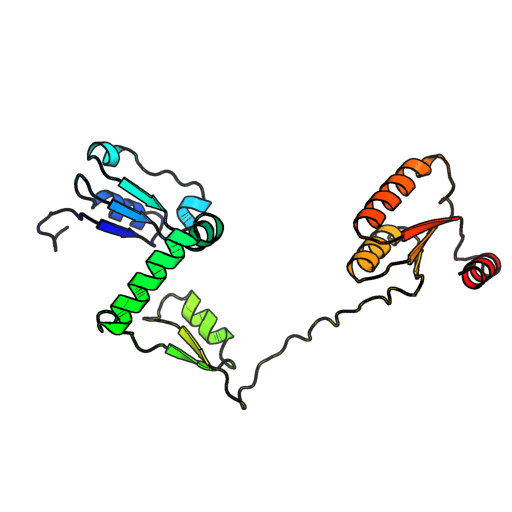1
ATOM 706 N N . LYS A 1 92 ? -20.398 -7.728 11.017 1.00 79.50 92 LYS A N 1
ATOM 707 C CA . LYS A 1 92 ? -21.496 -7.338 10.122 1.00 79.50 92 LYS A CA 1
ATOM 708 C C . LYS A 1 92 ? -20.933 -6.557 8.936 1.00 79.50 92 LYS A C 1
ATOM 710 O O . LYS A 1 92 ? -20.387 -5.468 9.111 1.00 79.50 92 LYS A O 1
ATOM 715 N N . SER A 1 93 ? -21.076 -7.095 7.727 1.00 68.56 93 SER A N 1
ATOM 716 C CA . SER A 1 93 ? -20.667 -6.392 6.509 1.00 68.56 93 SER A CA 1
ATOM 717 C C . SER A 1 93 ? -21.674 -5.295 6.157 1.00 68.56 93 SER A C 1
ATOM 719 O O . SER A 1 93 ? -22.881 -5.535 6.129 1.00 68.56 93 SER A O 1
ATOM 721 N N . LYS A 1 94 ? -21.188 -4.085 5.864 1.00 67.56 94 LYS A N 1
ATOM 722 C CA . LYS A 1 94 ? -21.993 -3.076 5.164 1.00 67.56 94 LYS A CA 1
ATOM 723 C C . LYS A 1 94 ? -21.971 -3.419 3.679 1.00 67.56 94 LYS A C 1
ATOM 725 O O . LYS A 1 94 ? -20.893 -3.641 3.130 1.00 67.56 94 LYS A O 1
ATOM 730 N N . ILE A 1 95 ? -23.151 -3.455 3.060 1.00 66.31 95 ILE A N 1
ATOM 731 C CA . ILE A 1 95 ? -23.328 -3.807 1.646 1.00 66.31 95 ILE A CA 1
ATOM 732 C C . ILE A 1 95 ? -22.379 -2.939 0.799 1.00 66.31 95 ILE A C 1
ATOM 734 O O . ILE A 1 95 ? -22.369 -1.715 0.974 1.00 66.31 95 ILE A O 1
ATOM 738 N N . PRO A 1 96 ? -21.538 -3.545 -0.056 1.00 74.50 96 PRO A N 1
ATOM 739 C CA . PRO A 1 96 ? -20.636 -2.792 -0.908 1.00 74.50 96 PRO A CA 1
ATOM 740 C C . PRO A 1 96 ? -21.418 -1.905 -1.877 1.00 74.50 96 PRO A C 1
ATOM 742 O O . PRO A 1 96 ? -22.503 -2.255 -2.339 1.00 74.50 96 PRO A O 1
ATOM 745 N N . ILE A 1 97 ? -20.835 -0.764 -2.225 1.00 76.44 97 ILE A N 1
ATOM 746 C CA . ILE A 1 97 ? -21.291 0.020 -3.367 1.00 76.44 97 ILE A CA 1
ATOM 747 C C . ILE A 1 97 ? -20.711 -0.674 -4.599 1.00 76.44 97 ILE A C 1
ATOM 749 O O . ILE A 1 97 ? -19.508 -0.580 -4.855 1.00 76.44 97 ILE A O 1
ATOM 753 N N . ASN A 1 98 ? -21.553 -1.417 -5.314 1.00 80.94 98 ASN A N 1
ATOM 754 C CA . ASN A 1 98 ? -21.153 -2.110 -6.533 1.00 80.94 98 ASN A CA 1
ATOM 755 C C . ASN A 1 98 ? -21.127 -1.126 -7.709 1.00 80.94 98 ASN A C 1
ATOM 757 O O . ASN A 1 98 ? -22.067 -0.355 -7.904 1.00 80.94 98 ASN A O 1
ATOM 761 N N . SER A 1 99 ? -20.063 -1.165 -8.501 1.00 86.75 99 SER A N 1
ATOM 762 C CA . SER A 1 99 ? -19.939 -0.427 -9.760 1.00 86.75 99 SER A CA 1
ATOM 763 C C . SER A 1 99 ? -19.491 -1.386 -10.858 1.00 86.75 99 SER A C 1
ATOM 765 O O . SER A 1 99 ? -18.667 -2.266 -10.603 1.00 86.75 99 SER A O 1
ATOM 767 N N . SER A 1 100 ? -20.034 -1.239 -12.068 1.00 91.94 100 SER A N 1
ATOM 768 C CA . SER A 1 100 ? -19.555 -2.012 -13.217 1.00 91.94 100 SER A CA 1
ATOM 769 C C . SER A 1 100 ? -18.098 -1.645 -13.522 1.00 91.94 100 SER A C 1
ATOM 771 O O . SER A 1 100 ? -17.660 -0.516 -13.275 1.00 91.94 100 SER A O 1
ATOM 773 N N . ILE A 1 101 ? -17.336 -2.592 -14.068 1.00 93.38 101 ILE A N 1
ATOM 774 C CA . ILE A 1 101 ? -15.999 -2.325 -14.606 1.00 93.38 101 ILE A CA 1
ATOM 775 C C . ILE A 1 101 ? -16.033 -1.311 -15.760 1.00 93.38 101 ILE A C 1
ATOM 777 O O . ILE A 1 101 ? -15.068 -0.567 -15.930 1.00 93.38 101 ILE A O 1
ATOM 781 N N . SER A 1 102 ? -17.152 -1.195 -16.481 1.00 92.88 102 SER A N 1
ATOM 782 C CA . SER A 1 102 ? -17.371 -0.133 -17.472 1.00 92.88 102 SER A CA 1
ATOM 783 C C . SER A 1 102 ? -17.316 1.264 -16.849 1.00 92.88 102 SER A C 1
ATOM 785 O O . SER A 1 102 ? -16.804 2.200 -17.458 1.00 92.88 102 SER A O 1
ATOM 787 N N . ASP A 1 103 ? -17.736 1.393 -15.588 1.00 91.69 103 ASP A N 1
ATOM 788 C CA . ASP A 1 103 ? -17.766 2.653 -14.840 1.00 91.69 103 ASP A CA 1
ATOM 789 C C . ASP A 1 103 ? -16.529 2.854 -13.955 1.00 91.69 103 ASP A C 1
ATOM 791 O O . ASP A 1 103 ? -16.537 3.679 -13.034 1.00 91.69 103 ASP A O 1
ATOM 795 N N . ILE A 1 104 ? -15.438 2.118 -14.201 1.00 91.81 104 ILE A N 1
ATOM 796 C CA . ILE A 1 104 ? -14.253 2.124 -13.333 1.00 91.81 104 ILE A CA 1
ATOM 797 C C . ILE A 1 104 ? -13.726 3.542 -13.077 1.00 91.81 104 ILE A C 1
ATOM 799 O O . ILE A 1 104 ? -13.437 3.897 -11.934 1.00 91.81 104 ILE A O 1
ATOM 803 N N . GLN A 1 105 ? -13.676 4.400 -14.102 1.00 91.25 105 GLN A N 1
ATOM 804 C CA . GLN A 1 105 ? -13.218 5.782 -13.947 1.00 91.25 105 GLN A CA 1
ATOM 805 C C . GLN A 1 105 ? -14.119 6.571 -12.987 1.00 91.25 105 GLN A C 1
ATOM 807 O O . GLN A 1 105 ? -13.617 7.315 -12.141 1.00 91.25 105 GLN A O 1
ATOM 812 N N . GLN A 1 106 ? -15.437 6.394 -13.086 1.00 91.00 106 GLN A N 1
ATOM 813 C CA . GLN A 1 106 ? -16.394 7.048 -12.201 1.00 91.00 106 GLN A CA 1
ATOM 814 C C . GLN A 1 106 ? -16.292 6.501 -10.775 1.00 91.00 106 GLN A C 1
ATOM 816 O O . GLN A 1 106 ? -16.313 7.282 -9.824 1.00 91.00 106 GLN A O 1
ATOM 821 N N . ALA A 1 107 ? -16.093 5.194 -10.603 1.00 92.06 107 ALA A N 1
ATOM 822 C CA . ALA A 1 107 ? -15.858 4.596 -9.292 1.00 92.06 107 ALA A CA 1
ATOM 823 C C . ALA A 1 107 ? -14.594 5.166 -8.620 1.00 92.06 107 ALA A C 1
ATOM 825 O O . ALA A 1 107 ? -14.628 5.526 -7.440 1.00 92.06 107 ALA A O 1
ATOM 826 N N . PHE A 1 108 ? -13.502 5.350 -9.374 1.00 92.94 108 PHE A N 1
ATOM 827 C CA . PHE A 1 108 ? -12.296 6.026 -8.883 1.00 92.94 108 PHE A CA 1
ATOM 828 C C . PHE A 1 108 ? -12.549 7.495 -8.523 1.00 92.94 108 PHE A C 1
ATOM 830 O O . PHE A 1 108 ? -12.085 7.942 -7.473 1.00 92.94 108 PHE A O 1
ATOM 837 N N . ARG A 1 109 ? -13.311 8.243 -9.333 1.00 92.75 109 ARG A N 1
ATO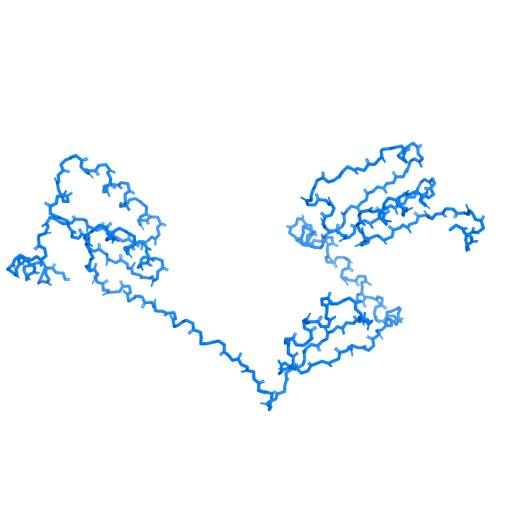M 838 C CA . ARG A 1 109 ? -13.698 9.630 -9.008 1.00 92.75 109 ARG A CA 1
ATOM 839 C C . ARG A 1 109 ? -14.511 9.684 -7.716 1.00 92.75 109 ARG A C 1
ATOM 841 O O . ARG A 1 109 ? -14.165 10.440 -6.813 1.00 92.75 109 ARG A O 1
ATOM 848 N N . THR A 1 110 ? -15.525 8.832 -7.573 1.00 91.38 110 THR A N 1
ATOM 849 C CA . THR A 1 110 ? -16.317 8.701 -6.339 1.00 91.38 110 THR A CA 1
ATOM 850 C C . THR A 1 110 ? -15.426 8.401 -5.136 1.00 91.38 110 THR A C 1
ATOM 852 O O . THR A 1 110 ? -15.546 9.066 -4.104 1.00 91.38 110 THR A O 1
ATOM 855 N N . MET A 1 111 ? -14.478 7.467 -5.274 1.00 92.44 111 MET A N 1
ATOM 856 C CA . MET A 1 111 ? -13.510 7.150 -4.222 1.00 92.44 111 MET A CA 1
ATOM 857 C C . MET A 1 111 ? -12.686 8.382 -3.820 1.00 92.44 111 MET A C 1
ATOM 859 O O . MET A 1 111 ? -12.564 8.666 -2.629 1.00 92.44 111 MET A O 1
ATOM 863 N N . GLN A 1 112 ? -12.170 9.136 -4.796 1.00 92.31 112 GLN A N 1
ATOM 864 C CA . GLN A 1 112 ? -11.355 10.337 -4.573 1.00 92.31 112 GLN A CA 1
ATOM 865 C C . GLN A 1 112 ? -12.105 11.446 -3.831 1.00 92.31 112 GLN A C 1
ATOM 867 O O . GLN A 1 112 ? -11.496 12.146 -3.025 1.00 92.31 112 GLN A O 1
ATOM 872 N N . THR A 1 113 ? -13.415 11.602 -4.055 1.00 92.06 113 THR A N 1
ATOM 873 C CA . THR A 1 113 ? -14.201 12.620 -3.331 1.00 92.06 113 THR A CA 1
ATOM 874 C C . THR A 1 113 ? -14.312 12.341 -1.830 1.00 92.06 113 THR A C 1
ATOM 876 O O . THR A 1 113 ? -14.657 13.245 -1.071 1.00 92.06 113 THR A O 1
ATOM 879 N N . GLY A 1 114 ? -14.093 11.094 -1.393 1.00 86.12 114 GLY A N 1
ATOM 880 C CA . GLY A 1 114 ? -14.316 10.668 -0.009 1.00 86.12 114 GLY A CA 1
ATOM 881 C C . GLY A 1 114 ? -15.787 10.674 0.429 1.00 86.12 114 GLY A C 1
ATOM 882 O O . GLY A 1 114 ? -16.067 10.408 1.593 1.00 86.12 114 GLY A O 1
ATOM 883 N N . ARG A 1 115 ? -16.740 10.946 -0.477 1.00 85.44 115 ARG A N 1
ATOM 884 C CA . ARG A 1 115 ? -18.186 11.040 -0.190 1.00 85.44 115 ARG A CA 1
ATOM 885 C C . ARG A 1 115 ? -18.921 9.697 -0.294 1.00 85.44 115 ARG A C 1
ATOM 887 O O . ARG A 1 115 ? -20.110 9.666 -0.587 1.00 85.44 115 ARG A O 1
ATOM 894 N N . HIS A 1 116 ? -18.224 8.584 -0.079 1.00 86.56 116 HIS A N 1
ATOM 895 C CA . HIS A 1 116 ? -18.811 7.244 -0.103 1.00 86.56 116 HIS A CA 1
ATOM 896 C C . HIS A 1 116 ? -18.780 6.623 1.295 1.00 86.56 116 HIS A C 1
ATOM 898 O O . HIS A 1 116 ? -17.877 6.885 2.086 1.00 86.56 116 HIS A O 1
ATOM 904 N N . THR A 1 117 ? -19.769 5.783 1.596 1.00 84.88 117 THR A N 1
ATOM 905 C CA . THR A 1 117 ? -19.815 5.006 2.840 1.00 84.88 117 THR A CA 1
ATOM 906 C C . THR A 1 117 ? -19.738 3.525 2.504 1.00 84.88 117 THR A C 1
ATOM 908 O O . THR A 1 117 ? -20.554 3.024 1.741 1.00 84.88 117 THR A O 1
ATOM 911 N N . GLY A 1 118 ? -18.782 2.817 3.104 1.00 85.69 118 GLY A N 1
ATOM 912 C CA . GLY A 1 118 ? -18.570 1.390 2.856 1.00 85.69 118 GLY A CA 1
ATOM 913 C C . GLY A 1 118 ? -17.498 1.128 1.801 1.00 85.69 118 GLY A C 1
ATOM 914 O O . GLY A 1 118 ? -16.636 1.968 1.550 1.00 85.69 118 GLY A O 1
ATOM 915 N N . LYS A 1 119 ? -17.517 -0.074 1.225 1.00 88.06 119 LYS A N 1
ATOM 916 C CA . LYS A 1 119 ? -16.513 -0.530 0.262 1.00 88.06 119 LYS A CA 1
ATOM 917 C C . LYS A 1 119 ? -17.034 -0.347 -1.162 1.00 88.06 119 LYS A C 1
ATOM 919 O O . LYS A 1 119 ? -18.089 -0.879 -1.485 1.00 88.06 119 LYS A O 1
ATOM 924 N N . LEU A 1 120 ? -16.283 0.357 -2.007 1.00 91.00 120 LEU A N 1
ATOM 925 C CA . LEU A 1 120 ? -16.494 0.331 -3.457 1.00 91.00 120 LEU A CA 1
ATOM 926 C C . LEU A 1 120 ? -15.973 -1.003 -4.007 1.00 91.00 120 LEU A C 1
ATOM 928 O O . LEU A 1 120 ? -14.806 -1.345 -3.785 1.00 91.00 120 LEU A O 1
ATOM 932 N N . VAL A 1 121 ? -16.839 -1.756 -4.681 1.00 92.25 121 VAL A N 1
ATOM 933 C CA . VAL A 1 121 ? -16.523 -3.049 -5.300 1.00 92.25 121 VAL A CA 1
ATOM 934 C C . VAL A 1 121 ? -16.792 -2.944 -6.792 1.00 92.25 121 VAL A C 1
ATOM 936 O O . VAL A 1 121 ? -17.895 -2.600 -7.206 1.00 92.25 121 VAL A O 1
ATOM 939 N N . ILE A 1 122 ? -15.769 -3.232 -7.595 1.00 93.12 122 ILE A N 1
ATOM 940 C CA . ILE A 1 122 ? -15.903 -3.285 -9.050 1.00 93.12 122 ILE A CA 1
ATOM 941 C C . ILE A 1 122 ? -16.294 -4.704 -9.443 1.00 93.12 122 ILE A C 1
ATOM 943 O O . ILE A 1 122 ? -15.595 -5.655 -9.093 1.00 93.12 122 ILE A O 1
ATOM 947 N N . THR A 1 123 ? -17.400 -4.840 -10.162 1.00 92.81 123 THR A N 1
ATOM 948 C CA . THR A 1 123 ? -17.881 -6.116 -10.697 1.00 92.81 123 THR A CA 1
ATOM 949 C C . THR A 1 123 ? -17.738 -6.117 -12.209 1.00 92.81 123 THR A C 1
ATOM 951 O O . THR A 1 123 ? -18.142 -5.148 -12.844 1.00 92.81 123 THR A O 1
ATOM 954 N N . ALA A 1 124 ? -17.200 -7.198 -12.770 1.00 92.56 124 ALA A N 1
ATOM 955 C CA . ALA A 1 124 ? -17.135 -7.408 -14.211 1.00 92.56 124 ALA A CA 1
ATOM 956 C C . ALA A 1 124 ? -18.155 -8.475 -14.631 1.00 92.56 124 ALA A C 1
ATOM 958 O O . ALA A 1 124 ? -18.237 -9.539 -14.011 1.00 92.56 124 ALA A O 1
ATOM 959 N N . LYS A 1 125 ? -18.923 -8.184 -15.676 1.00 92.81 125 LYS A N 1
ATOM 960 C CA . LYS A 1 125 ? -19.875 -9.068 -16.349 1.00 92.81 125 LYS A CA 1
ATOM 961 C C . LYS A 1 125 ? -19.436 -9.284 -17.794 1.00 92.81 125 LYS A C 1
ATOM 963 O O . LYS A 1 125 ? -18.631 -8.526 -18.324 1.00 92.81 125 LYS A O 1
ATOM 968 N N . HIS A 1 126 ? -19.988 -10.318 -18.425 1.00 89.44 126 HIS A N 1
ATOM 969 C CA . HIS A 1 126 ? -19.638 -10.689 -19.797 1.00 89.44 126 HIS A CA 1
ATOM 970 C C . HIS A 1 126 ? -19.864 -9.542 -20.802 1.00 89.44 126 HIS A C 1
ATOM 972 O O . HIS A 1 126 ? -19.061 -9.360 -21.711 1.00 89.44 126 HIS A O 1
ATOM 978 N N . ASP A 1 127 ? -20.912 -8.742 -20.597 1.00 91.44 127 ASP A N 1
ATOM 979 C CA . ASP A 1 127 ? -21.320 -7.686 -21.533 1.00 91.44 127 ASP A CA 1
ATOM 980 C C . ASP A 1 127 ? -20.764 -6.296 -21.172 1.00 91.44 127 ASP A C 1
ATOM 982 O O . ASP A 1 127 ? -21.137 -5.297 -21.788 1.00 91.44 127 ASP A O 1
ATOM 986 N N . ASP A 1 128 ? -19.885 -6.204 -20.166 1.00 91.06 128 ASP A N 1
ATOM 987 C CA . ASP A 1 128 ? -19.274 -4.929 -19.790 1.00 91.06 128 ASP A CA 1
ATOM 988 C C . ASP A 1 128 ? -18.257 -4.487 -20.855 1.00 91.06 128 ASP A C 1
ATOM 990 O O . ASP A 1 128 ? -17.293 -5.185 -21.174 1.00 91.06 128 ASP A O 1
ATOM 994 N N . LEU A 1 129 ? -18.438 -3.274 -21.373 1.00 87.94 129 LEU A N 1
ATOM 995 C CA . LEU A 1 129 ? -17.501 -2.645 -22.300 1.00 87.94 129 LEU A CA 1
ATOM 996 C C . LEU A 1 129 ? -16.439 -1.873 -21.517 1.00 87.94 129 LEU A C 1
ATOM 998 O O . LEU A 1 129 ? -16.768 -1.028 -20.683 1.00 87.94 129 LEU A O 1
ATOM 1002 N N . VAL A 1 130 ? -15.162 -2.132 -21.795 1.00 86.19 130 VAL A N 1
ATOM 1003 C CA . VAL A 1 130 ? -14.037 -1.443 -21.152 1.00 86.19 130 VAL A CA 1
ATOM 1004 C C . VAL A 1 130 ? -13.123 -0.872 -22.224 1.00 86.19 130 VAL A C 1
ATOM 1006 O O . VAL A 1 130 ? -12.677 -1.588 -23.119 1.00 86.19 130 VAL A O 1
ATOM 1009 N N . SER A 1 131 ? -12.806 0.418 -22.115 1.00 79.88 131 SER A N 1
ATOM 1010 C CA . SER A 1 131 ? -11.792 1.045 -22.959 1.00 79.88 131 SER A CA 1
ATOM 1011 C C . SER A 1 131 ? -10.423 0.454 -22.640 1.00 79.88 131 SER A C 1
ATOM 1013 O O . SER A 1 131 ? -9.830 0.743 -21.599 1.00 79.88 131 SER A O 1
ATOM 1015 N N . LEU A 1 132 ? -9.913 -0.378 -23.542 1.00 77.00 132 LEU A N 1
ATOM 1016 C CA . LEU A 1 132 ? -8.551 -0.879 -23.466 1.00 77.00 132 LEU A CA 1
ATOM 1017 C C . LEU A 1 132 ? -7.608 0.177 -24.035 1.00 77.00 132 LEU A C 1
ATOM 1019 O O . LEU A 1 132 ? -7.766 0.628 -25.168 1.00 77.00 132 LEU A O 1
ATOM 1023 N N . LEU A 1 133 ? -6.590 0.544 -23.260 1.00 74.88 133 LEU A N 1
ATOM 1024 C CA . LEU A 1 133 ? -5.389 1.090 -23.876 1.00 74.88 133 LEU A CA 1
ATOM 1025 C C . LEU A 1 133 ? -4.766 -0.046 -24.695 1.00 74.88 133 LEU A C 1
ATOM 1027 O O . LEU A 1 133 ? -4.674 -1.160 -24.163 1.00 74.88 133 LEU A O 1
ATOM 1031 N N . PRO A 1 134 ? -4.345 0.195 -25.952 1.00 72.12 134 PRO A N 1
ATOM 1032 C CA . PRO A 1 134 ? -3.577 -0.792 -26.691 1.00 72.12 134 PRO A CA 1
ATOM 1033 C C . PRO A 1 134 ? -2.437 -1.241 -25.786 1.00 72.12 134 PRO A C 1
ATOM 1035 O O . PRO A 1 134 ? -1.663 -0.401 -25.313 1.00 72.12 134 PRO A O 1
ATOM 1038 N N . GLN A 1 135 ? -2.359 -2.539 -25.476 1.00 67.00 135 GLN A N 1
ATOM 1039 C CA . GLN A 1 135 ? -1.160 -3.029 -24.816 1.00 67.00 135 GLN A CA 1
ATOM 1040 C C . GLN A 1 135 ? -0.005 -2.649 -25.740 1.00 67.00 135 GLN A C 1
ATOM 1042 O O . GLN A 1 135 ? -0.071 -2.999 -26.922 1.00 67.00 135 GLN A O 1
ATOM 1047 N N . PRO A 1 136 ? 1.024 -1.925 -25.259 1.00 65.19 136 PRO A N 1
ATOM 1048 C CA . PRO A 1 136 ? 2.225 -1.785 -26.054 1.00 65.19 136 PRO A CA 1
ATOM 1049 C C . PRO A 1 136 ? 2.646 -3.212 -26.373 1.00 65.19 136 PRO A C 1
ATOM 1051 O O . PRO A 1 136 ? 2.850 -4.010 -25.450 1.00 65.19 136 PRO A O 1
ATOM 1054 N N . HIS A 1 137 ? 2.649 -3.569 -27.661 1.00 63.53 137 HIS A N 1
ATOM 1055 C CA . HIS A 1 137 ? 3.117 -4.878 -28.078 1.00 63.53 137 HIS A CA 1
ATOM 1056 C C . HIS A 1 137 ? 4.455 -5.074 -27.378 1.00 63.53 137 HIS A C 1
ATOM 1058 O O . HIS A 1 137 ? 5.347 -4.233 -27.513 1.00 63.53 137 HIS A O 1
ATOM 1064 N N . LYS A 1 138 ? 4.571 -6.130 -26.564 1.00 66.38 138 LYS A N 1
ATOM 1065 C CA . LYS A 1 138 ? 5.859 -6.528 -26.005 1.00 66.38 138 LYS A CA 1
ATOM 1066 C C . LYS A 1 138 ? 6.685 -6.997 -27.190 1.00 66.38 138 LYS A C 1
ATOM 1068 O O . LYS A 1 138 ? 6.685 -8.176 -27.525 1.00 66.38 138 LYS A O 1
ATOM 1073 N N . PHE A 1 139 ? 7.287 -6.044 -27.889 1.00 71.62 139 PHE A N 1
ATOM 1074 C CA . PHE A 1 139 ? 8.211 -6.314 -28.960 1.00 71.62 139 PHE A CA 1
ATOM 1075 C C . PHE A 1 139 ? 9.430 -6.925 -28.288 1.00 71.62 139 PHE A C 1
ATOM 1077 O O . PHE A 1 139 ? 10.215 -6.229 -27.648 1.00 71.62 139 PHE A O 1
ATOM 1084 N N . LEU A 1 140 ? 9.495 -8.251 -28.334 1.00 84.94 140 LEU A N 1
ATOM 1085 C CA . LEU A 1 140 ? 10.635 -8.996 -27.849 1.00 84.94 140 LEU A CA 1
ATOM 1086 C C . LEU A 1 140 ? 11.513 -9.314 -29.046 1.00 84.94 140 LEU A C 1
ATOM 1088 O O . LEU A 1 140 ? 11.065 -9.904 -30.031 1.00 84.94 140 LEU A O 1
ATOM 1092 N N . PHE A 1 141 ? 12.773 -8.927 -28.944 1.00 89.50 141 PHE A N 1
ATOM 1093 C CA . PHE A 1 141 ? 13.786 -9.380 -29.870 1.00 89.50 141 PHE A CA 1
ATOM 1094 C C . PHE A 1 141 ? 13.956 -10.894 -29.719 1.00 89.50 141 PHE A C 1
ATOM 1096 O O . PHE A 1 141 ? 13.957 -11.436 -28.613 1.00 89.50 141 PHE A O 1
ATOM 1103 N N . SER A 1 142 ? 14.108 -11.588 -30.845 1.00 89.69 142 SER A N 1
ATOM 1104 C CA . SER A 1 142 ? 14.499 -12.993 -30.830 1.00 89.69 142 SER A CA 1
ATOM 1105 C C . SER A 1 142 ? 15.883 -13.131 -30.179 1.00 89.69 142 SER A C 1
ATOM 1107 O O . SER A 1 142 ? 16.805 -12.424 -30.602 1.00 89.69 142 SER A O 1
ATOM 1109 N N . PRO A 1 143 ? 16.060 -14.041 -29.205 1.00 89.62 143 PRO A N 1
ATOM 1110 C CA . PRO A 1 143 ? 17.359 -14.288 -28.584 1.00 89.62 143 PRO A CA 1
ATOM 1111 C C . PRO A 1 143 ? 18.340 -14.979 -29.541 1.00 89.62 143 PRO A C 1
ATOM 1113 O O . PRO A 1 143 ? 19.541 -14.896 -29.334 1.00 89.62 143 PRO A O 1
ATOM 1116 N N . ASN A 1 144 ? 17.845 -15.608 -30.612 1.00 91.19 144 ASN A N 1
ATOM 1117 C CA . ASN A 1 144 ? 18.650 -16.388 -31.559 1.00 91.19 144 ASN A CA 1
ATOM 1118 C C . ASN A 1 144 ? 19.063 -15.571 -32.793 1.00 91.19 144 ASN A C 1
ATOM 1120 O O . ASN A 1 144 ? 19.309 -16.133 -33.858 1.00 91.19 144 ASN A O 1
ATOM 1124 N N . ARG A 1 145 ? 19.049 -14.239 -32.693 1.00 92.00 145 ARG A N 1
ATOM 1125 C CA . ARG A 1 145 ? 19.431 -13.335 -33.779 1.00 92.00 145 ARG A CA 1
ATOM 1126 C C . ARG A 1 145 ? 20.422 -12.301 -33.275 1.00 92.00 145 ARG A C 1
ATOM 1128 O O . ARG A 1 145 ? 20.345 -11.869 -32.123 1.00 92.00 145 ARG A O 1
ATOM 1135 N N . SER A 1 146 ? 21.293 -11.884 -34.181 1.00 92.94 146 SER A N 1
ATOM 1136 C CA . SER A 1 146 ? 22.207 -10.766 -33.988 1.00 92.94 146 SER A CA 1
ATOM 1137 C C . SER A 1 146 ? 21.593 -9.483 -34.529 1.00 92.94 146 SER A C 1
ATOM 1139 O O . SER A 1 146 ? 20.953 -9.486 -35.582 1.00 92.94 146 SER A O 1
ATOM 1141 N N . TYR A 1 147 ? 21.789 -8.381 -33.812 1.00 93.56 147 TYR A N 1
ATOM 1142 C CA . TYR A 1 147 ? 21.244 -7.081 -34.188 1.00 93.56 147 TYR A CA 1
ATOM 1143 C C . TYR A 1 147 ? 22.340 -6.036 -34.323 1.00 93.56 147 TYR A C 1
ATOM 1145 O O . TYR A 1 147 ? 23.111 -5.827 -33.391 1.00 93.56 147 TYR A O 1
ATOM 1153 N N . LEU A 1 148 ? 22.370 -5.345 -35.459 1.00 92.50 148 LEU A N 1
ATOM 1154 C CA . LEU A 1 148 ? 23.316 -4.269 -35.732 1.00 92.50 148 LEU A CA 1
ATOM 1155 C C . LEU A 1 148 ? 22.708 -2.908 -35.361 1.00 92.50 148 LEU A C 1
ATOM 1157 O O . LEU A 1 148 ? 21.596 -2.584 -35.774 1.00 92.50 148 LEU A O 1
ATOM 1161 N N . THR A 1 149 ? 23.442 -2.097 -34.604 1.00 92.25 149 THR A N 1
ATOM 1162 C CA . THR A 1 149 ? 23.091 -0.706 -34.268 1.00 92.25 149 THR A CA 1
ATOM 1163 C C . THR A 1 149 ? 24.349 0.165 -34.276 1.00 92.25 149 THR A C 1
ATOM 1165 O O . THR A 1 149 ? 25.454 -0.353 -34.157 1.00 92.25 149 THR A O 1
ATOM 1168 N N . GLY A 1 150 ? 24.227 1.484 -34.420 1.00 87.38 150 GLY A N 1
ATOM 1169 C CA . GLY A 1 150 ? 25.382 2.383 -34.513 1.00 87.38 150 GLY A CA 1
ATOM 1170 C C . GLY A 1 150 ? 25.026 3.863 -34.369 1.00 87.38 150 GLY A C 1
ATOM 1171 O O . GLY A 1 150 ? 23.872 4.223 -34.131 1.00 87.38 150 GLY A O 1
ATOM 1172 N N . GLY A 1 151 ? 26.031 4.732 -34.500 1.00 76.69 151 GLY A N 1
ATOM 1173 C CA . GLY A 1 151 ? 25.871 6.191 -34.418 1.00 76.69 151 GLY A CA 1
ATOM 1174 C C . GLY A 1 151 ? 25.727 6.743 -32.991 1.00 76.69 151 GLY A C 1
ATOM 1175 O O . GLY A 1 151 ? 25.883 6.023 -32.006 1.00 76.69 151 GLY A O 1
ATOM 1176 N N . GLY A 1 152 ? 25.422 8.042 -32.867 1.00 74.31 152 GLY A N 1
ATOM 1177 C CA . GLY A 1 152 ? 25.418 8.771 -31.584 1.00 74.31 152 GLY A CA 1
ATOM 1178 C C . GLY A 1 152 ? 24.417 8.267 -30.532 1.00 74.31 152 GLY A C 1
ATOM 1179 O O . GLY A 1 152 ? 24.588 8.536 -29.348 1.00 74.31 152 GLY A O 1
ATOM 1180 N N . VAL A 1 153 ? 23.405 7.495 -30.946 1.00 85.75 153 VAL A N 1
ATOM 1181 C CA . VAL A 1 153 ? 22.405 6.863 -30.062 1.00 85.75 153 VAL A CA 1
ATOM 1182 C C . VAL A 1 153 ? 22.524 5.335 -30.008 1.00 85.75 153 VAL A C 1
ATOM 1184 O O . VAL A 1 153 ? 21.734 4.684 -29.325 1.00 85.75 153 VAL A O 1
ATOM 1187 N N . GLY A 1 154 ? 23.514 4.742 -30.689 1.00 88.81 154 GLY A N 1
ATOM 1188 C CA . GLY A 1 154 ? 23.637 3.289 -30.852 1.00 88.81 154 GLY A CA 1
ATOM 1189 C C . GLY A 1 154 ? 23.724 2.534 -29.525 1.00 88.81 154 GLY A C 1
ATOM 1190 O O . GLY A 1 154 ? 23.117 1.478 -29.372 1.00 88.81 154 GLY A O 1
ATOM 1191 N N . VAL A 1 155 ? 24.389 3.125 -28.529 1.00 89.31 155 VAL A N 1
ATOM 1192 C CA . VAL A 1 155 ? 24.498 2.577 -27.167 1.00 89.31 155 VAL A CA 1
ATOM 1193 C C . VAL A 1 155 ? 23.153 2.588 -26.437 1.00 89.31 155 VAL A C 1
ATOM 1195 O O . VAL A 1 155 ? 22.794 1.604 -25.792 1.00 89.31 155 VAL A O 1
ATOM 1198 N N . SER A 1 156 ? 22.387 3.675 -26.545 1.00 91.25 156 SER A N 1
ATOM 1199 C CA . SER A 1 156 ? 21.049 3.773 -25.947 1.00 91.25 156 SER A CA 1
ATOM 1200 C C . SER A 1 156 ? 20.087 2.776 -26.587 1.00 91.25 156 SER A C 1
ATOM 1202 O O . SER A 1 156 ? 19.356 2.088 -25.874 1.00 91.25 156 SER A O 1
ATOM 1204 N N . ASN A 1 157 ? 20.155 2.627 -27.913 1.00 92.31 157 ASN A N 1
ATOM 1205 C CA . ASN A 1 157 ? 19.398 1.615 -28.641 1.00 92.31 157 ASN A CA 1
ATOM 1206 C C . ASN A 1 157 ? 19.790 0.210 -28.184 1.00 92.31 157 ASN A C 1
ATOM 1208 O O . ASN A 1 157 ? 18.914 -0.561 -27.820 1.00 92.31 157 ASN A O 1
ATOM 1212 N N . ALA A 1 158 ? 21.086 -0.103 -28.098 1.00 92.69 158 ALA A N 1
ATOM 1213 C CA . ALA A 1 158 ? 21.550 -1.400 -27.613 1.00 92.69 158 ALA A CA 1
ATOM 1214 C C . ALA A 1 158 ? 20.997 -1.716 -26.213 1.00 92.69 158 ALA A C 1
ATOM 1216 O O . ALA A 1 158 ? 20.504 -2.818 -25.980 1.00 92.69 158 ALA A O 1
ATOM 1217 N N . LYS A 1 159 ? 21.006 -0.740 -25.291 1.00 91.50 159 LYS A N 1
ATOM 1218 C CA . LYS A 1 159 ? 20.464 -0.915 -23.932 1.00 91.50 159 LYS A CA 1
ATOM 1219 C C . LYS A 1 159 ? 18.971 -1.219 -23.961 1.00 91.50 159 LYS A C 1
ATOM 1221 O O . LYS A 1 159 ? 18.526 -2.148 -23.290 1.00 91.50 159 LYS A O 1
ATOM 1226 N N . TRP A 1 160 ? 18.214 -0.467 -24.759 1.00 90.75 160 TRP A N 1
ATOM 1227 C CA . TRP A 1 160 ? 16.790 -0.719 -24.957 1.00 90.75 160 TRP A CA 1
ATOM 1228 C C . TRP A 1 160 ? 16.5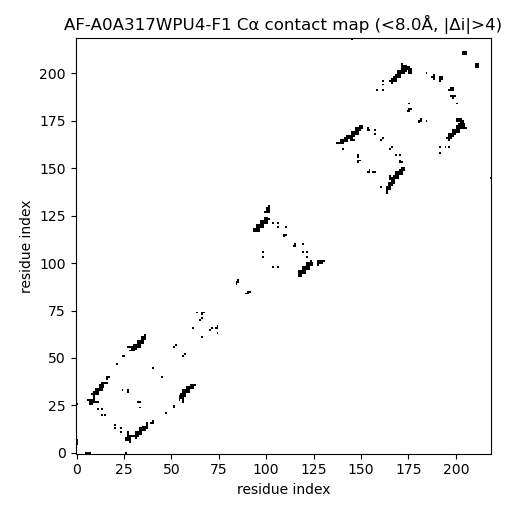52 -2.115 -25.550 1.00 90.75 160 TRP A C 1
ATOM 1230 O O . TRP A 1 160 ? 15.739 -2.867 -25.024 1.00 90.75 160 TRP A O 1
ATOM 1240 N N . MET A 1 161 ? 17.316 -2.521 -26.565 1.00 92.25 161 MET A N 1
ATOM 1241 C CA . MET A 1 161 ? 17.197 -3.834 -27.209 1.00 92.25 161 MET A CA 1
ATOM 1242 C C . MET A 1 161 ? 17.499 -4.989 -26.247 1.00 92.25 161 MET A C 1
ATOM 1244 O O . MET A 1 161 ? 16.748 -5.963 -26.210 1.00 92.25 161 MET A O 1
ATOM 1248 N N . ALA A 1 162 ? 18.540 -4.862 -25.420 1.00 91.69 162 ALA A N 1
ATOM 1249 C CA . ALA A 1 162 ? 18.889 -5.846 -24.393 1.00 91.69 162 ALA A CA 1
ATOM 1250 C C . ALA A 1 162 ? 17.769 -6.006 -23.349 1.00 91.69 162 ALA A C 1
ATOM 1252 O O . ALA A 1 162 ? 17.380 -7.125 -23.013 1.00 91.69 162 ALA A O 1
ATOM 1253 N N . GLN A 1 163 ? 17.175 -4.894 -22.894 1.00 89.81 163 GLN A N 1
ATOM 1254 C CA . GLN A 1 163 ? 16.011 -4.907 -21.993 1.00 89.81 163 GLN A CA 1
ATOM 1255 C C . GLN A 1 163 ? 14.774 -5.565 -22.625 1.00 89.81 163 GLN A C 1
ATOM 1257 O O . GLN A 1 163 ? 13.918 -6.079 -21.908 1.00 89.81 163 GLN A O 1
ATOM 1262 N N . HIS A 1 164 ? 14.700 -5.578 -23.958 1.00 89.81 164 HIS A N 1
ATOM 1263 C CA . HIS A 1 164 ? 13.622 -6.179 -24.741 1.00 89.81 164 HIS A CA 1
ATOM 1264 C C . HIS A 1 164 ? 14.011 -7.546 -25.338 1.00 89.81 164 HIS A C 1
ATOM 1266 O O . HIS A 1 164 ? 13.367 -8.021 -26.269 1.00 89.81 164 HIS A O 1
ATOM 1272 N N . GLY A 1 165 ? 15.038 -8.214 -24.797 1.00 90.88 165 GLY A N 1
ATOM 1273 C CA . GLY A 1 165 ? 15.329 -9.626 -25.075 1.00 90.88 165 GLY A CA 1
ATOM 1274 C C . GLY A 1 165 ? 16.397 -9.910 -26.134 1.00 90.88 165 GLY A C 1
ATOM 1275 O O . GLY A 1 165 ? 16.680 -11.081 -26.387 1.00 90.88 165 GLY A O 1
ATOM 1276 N N . ALA A 1 166 ? 17.025 -8.890 -26.726 1.00 93.75 166 ALA A N 1
ATOM 1277 C CA . ALA A 1 166 ? 18.128 -9.106 -27.661 1.00 93.75 166 ALA A CA 1
ATOM 1278 C C . ALA A 1 166 ? 19.333 -9.693 -26.915 1.00 93.75 166 ALA A C 1
ATOM 1280 O O . ALA A 1 166 ? 19.747 -9.145 -25.897 1.00 93.75 166 ALA A O 1
ATOM 1281 N N . LYS A 1 167 ? 19.898 -10.796 -27.420 1.00 94.75 167 LYS A N 1
ATOM 1282 C CA . LYS A 1 167 ? 21.039 -11.487 -26.791 1.00 94.75 167 LYS A CA 1
ATOM 1283 C C . LYS A 1 167 ? 22.373 -11.235 -27.472 1.00 94.75 167 LYS A C 1
ATOM 1285 O O . LYS A 1 167 ? 23.396 -11.308 -26.801 1.00 94.75 167 LYS A O 1
ATOM 1290 N N . HIS A 1 168 ? 22.352 -10.889 -28.754 1.00 94.81 168 HIS A N 1
ATOM 1291 C CA . HIS A 1 168 ? 23.547 -10.633 -29.546 1.00 94.81 168 HIS A CA 1
ATOM 1292 C C . HIS A 1 168 ? 23.402 -9.275 -30.231 1.00 94.81 168 HIS A C 1
ATOM 1294 O O . HIS A 1 168 ? 22.518 -9.082 -31.067 1.00 94.81 168 HIS A O 1
ATOM 1300 N N . ILE A 1 169 ? 24.228 -8.305 -29.841 1.00 94.75 169 ILE A N 1
ATOM 1301 C CA . ILE A 1 169 ? 24.185 -6.941 -30.375 1.00 94.75 169 ILE A CA 1
ATOM 1302 C C . ILE A 1 169 ? 25.562 -6.573 -30.924 1.00 94.75 169 ILE A C 1
ATOM 1304 O O . ILE A 1 169 ? 26.568 -6.681 -30.228 1.00 94.75 169 ILE A O 1
ATOM 1308 N N . ILE A 1 170 ? 25.594 -6.096 -32.162 1.00 93.62 170 ILE A N 1
ATOM 1309 C CA . ILE A 1 170 ? 26.783 -5.567 -32.822 1.00 93.62 170 ILE A CA 1
ATOM 1310 C C . ILE A 1 170 ? 26.651 -4.044 -32.849 1.00 93.62 170 ILE A C 1
ATOM 1312 O O . ILE A 1 170 ? 25.685 -3.500 -33.386 1.00 93.62 170 ILE A O 1
ATOM 1316 N N . LEU A 1 171 ? 27.606 -3.351 -32.238 1.00 92.19 171 LEU A N 1
ATOM 1317 C CA . LEU A 1 171 ? 27.670 -1.896 -32.182 1.00 92.19 171 LEU A CA 1
ATOM 1318 C C . LEU A 1 171 ? 28.684 -1.388 -33.215 1.00 92.19 171 LEU A C 1
ATOM 1320 O O . LEU A 1 171 ? 29.892 -1.415 -32.983 1.00 92.19 171 LEU A O 1
ATOM 1324 N N . ALA A 1 172 ? 28.182 -0.907 -34.349 1.00 90.88 172 ALA A N 1
ATOM 1325 C CA . ALA A 1 172 ? 28.979 -0.309 -35.410 1.00 90.88 172 ALA A CA 1
ATOM 1326 C C . ALA A 1 172 ? 29.446 1.100 -35.024 1.00 90.88 172 ALA A C 1
ATOM 1328 O O . ALA A 1 172 ? 28.645 1.991 -34.713 1.00 90.88 172 ALA A O 1
ATOM 1329 N N . SER A 1 173 ? 30.756 1.316 -35.078 1.00 87.81 173 SER A N 1
ATOM 1330 C CA . SER A 1 173 ? 31.375 2.625 -34.892 1.00 87.81 173 SER A CA 1
ATOM 1331 C C . SER A 1 173 ? 32.655 2.706 -35.704 1.00 87.81 173 SER A C 1
ATOM 1333 O O . SER A 1 173 ? 33.471 1.803 -35.626 1.00 87.81 173 SER A O 1
ATOM 1335 N N . ARG A 1 174 ? 32.899 3.830 -36.386 1.00 87.94 174 ARG A N 1
ATOM 1336 C CA . ARG A 1 174 ? 34.142 4.086 -37.147 1.00 87.94 174 ARG A CA 1
ATOM 1337 C C . ARG A 1 174 ? 35.419 4.131 -36.294 1.00 87.94 174 ARG A C 1
ATOM 1339 O O . ARG A 1 174 ? 36.510 4.275 -36.824 1.00 87.94 174 ARG A O 1
ATOM 1346 N N . ASN A 1 175 ? 35.276 4.104 -34.968 1.00 84.19 175 ASN A N 1
ATOM 1347 C CA . ASN A 1 175 ? 36.378 4.182 -34.010 1.00 84.19 175 ASN A CA 1
ATOM 1348 C C . ASN A 1 175 ? 36.198 3.168 -32.868 1.00 84.19 175 ASN A C 1
ATOM 1350 O O . ASN A 1 175 ? 36.600 3.449 -31.735 1.00 84.19 175 ASN A O 1
ATOM 1354 N N . ALA A 1 176 ? 35.534 2.035 -33.126 1.00 80.56 176 ALA A N 1
ATOM 1355 C CA . ALA A 1 176 ? 35.286 1.012 -32.107 1.00 80.56 176 ALA A CA 1
ATOM 1356 C C . ALA A 1 176 ? 36.590 0.447 -31.515 1.00 80.56 176 ALA A C 1
ATOM 1358 O O . ALA A 1 176 ? 36.698 0.263 -30.310 1.00 80.56 176 ALA A O 1
ATOM 1359 N N . GLU A 1 177 ? 37.600 0.252 -32.363 1.00 80.00 177 GLU A N 1
ATOM 1360 C CA . GLU A 1 177 ? 38.907 -0.311 -31.996 1.00 80.00 177 GLU A CA 1
ATOM 1361 C C . GLU A 1 177 ? 39.943 0.764 -31.631 1.00 80.00 177 GLU A C 1
ATOM 1363 O O . GLU A 1 177 ? 41.120 0.473 -31.431 1.00 80.00 177 GLU A O 1
ATOM 1368 N N . CYS A 1 178 ? 39.529 2.033 -31.532 1.00 83.25 178 CYS A N 1
ATOM 1369 C CA . CYS A 1 178 ? 40.427 3.097 -31.101 1.00 83.25 178 CYS A CA 1
ATOM 1370 C C . CYS A 1 178 ? 40.837 2.859 -29.634 1.00 83.25 178 CYS A C 1
ATOM 1372 O O . CYS A 1 178 ? 39.951 2.828 -28.774 1.00 83.25 178 CYS A O 1
ATOM 1374 N N . PRO A 1 179 ? 42.143 2.790 -29.297 1.00 83.81 179 PRO A N 1
ATOM 1375 C CA . PRO A 1 179 ? 42.592 2.520 -27.927 1.00 83.81 179 PRO A CA 1
ATOM 1376 C C . PRO A 1 179 ? 42.029 3.493 -26.882 1.00 83.81 179 PRO A C 1
ATOM 1378 O O . PRO A 1 179 ? 41.769 3.108 -25.747 1.00 83.81 179 PRO A O 1
ATOM 1381 N N . LYS A 1 180 ? 41.755 4.745 -27.277 1.00 84.19 180 LYS A N 1
ATOM 1382 C CA . LYS A 1 180 ? 41.144 5.771 -26.412 1.00 84.19 180 LYS A CA 1
ATOM 1383 C C . LYS A 1 180 ? 39.728 5.419 -25.939 1.00 84.19 180 LYS A C 1
ATOM 1385 O O . LYS A 1 180 ? 39.251 6.014 -24.980 1.00 84.19 180 LYS A O 1
ATOM 1390 N N . HIS A 1 181 ? 39.039 4.503 -26.618 1.00 83.50 181 HIS A N 1
ATOM 1391 C CA . HIS A 1 181 ? 37.672 4.087 -26.300 1.00 83.50 181 HIS A CA 1
ATOM 1392 C C . HIS A 1 181 ? 37.598 2.682 -25.684 1.00 83.50 181 HIS A C 1
ATOM 1394 O O . HIS A 1 181 ? 36.501 2.209 -25.389 1.00 83.50 181 HIS A O 1
ATOM 1400 N N . TRP A 1 182 ? 38.737 2.017 -25.463 1.00 84.50 182 TRP A N 1
ATOM 1401 C CA . TRP A 1 182 ? 38.785 0.646 -24.951 1.00 84.50 182 TRP A CA 1
ATOM 1402 C C . TRP A 1 182 ? 38.057 0.500 -23.608 1.00 84.50 182 TRP A C 1
ATOM 1404 O O . TRP A 1 182 ? 37.172 -0.345 -23.471 1.00 84.50 182 TRP A O 1
ATOM 1414 N N . ASP A 1 183 ? 38.344 1.385 -22.649 1.00 86.19 183 ASP A N 1
ATOM 1415 C CA . ASP A 1 183 ? 37.706 1.371 -21.324 1.00 86.19 183 ASP A CA 1
ATOM 1416 C C . ASP A 1 183 ? 36.187 1.555 -21.404 1.00 86.19 183 ASP A C 1
ATOM 1418 O O . ASP A 1 183 ? 35.429 0.913 -20.673 1.00 86.19 183 ASP A O 1
ATOM 1422 N N . PHE A 1 184 ? 35.725 2.393 -22.336 1.00 87.25 184 PHE A N 1
ATOM 1423 C CA . PHE A 1 184 ? 34.302 2.606 -22.576 1.00 87.25 184 PHE A CA 1
ATOM 1424 C C . PHE A 1 184 ? 33.621 1.327 -23.078 1.00 87.25 184 PHE A C 1
ATOM 1426 O O . PHE A 1 184 ? 32.578 0.939 -22.544 1.00 87.25 184 PHE A O 1
ATOM 1433 N N . PHE A 1 185 ? 34.208 0.641 -24.064 1.00 84.62 185 PHE A N 1
ATOM 1434 C CA . PHE A 1 185 ? 33.639 -0.593 -24.609 1.00 84.62 185 PHE A CA 1
ATOM 1435 C C . PHE A 1 185 ? 33.753 -1.778 -23.648 1.00 84.62 185 PHE A C 1
ATOM 1437 O O . PHE A 1 185 ? 32.816 -2.573 -23.575 1.00 84.62 185 PHE A O 1
ATOM 1444 N N . LEU A 1 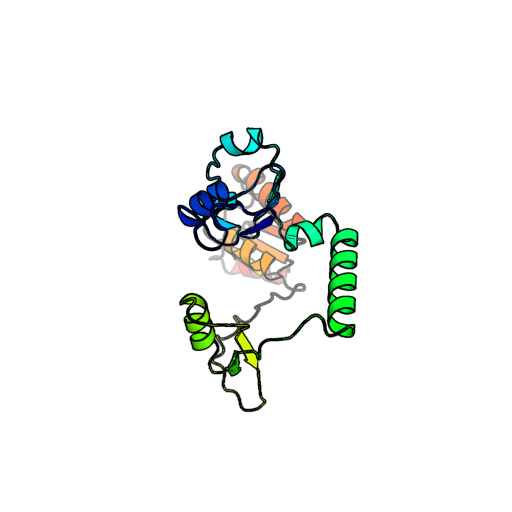186 ? 34.819 -1.867 -22.848 1.00 86.12 186 LEU A N 1
ATOM 1445 C CA . LEU A 1 186 ? 34.914 -2.844 -21.759 1.00 86.12 186 LEU A CA 1
ATOM 1446 C C . LEU A 1 186 ? 33.821 -2.626 -20.712 1.00 86.12 186 LEU A C 1
ATOM 1448 O O . LEU A 1 186 ? 33.128 -3.569 -20.325 1.00 86.12 186 LEU A O 1
ATOM 1452 N N . HIS A 1 187 ? 33.634 -1.381 -20.266 1.00 88.69 187 HIS A N 1
ATOM 1453 C CA . HIS A 1 187 ? 32.581 -1.047 -19.315 1.00 88.69 187 HIS A CA 1
ATOM 1454 C C . HIS A 1 187 ? 31.197 -1.384 -19.879 1.00 88.69 187 HIS A C 1
ATOM 1456 O O . HIS A 1 187 ? 30.370 -1.985 -19.189 1.00 88.69 187 HIS A O 1
ATOM 1462 N N . LEU A 1 188 ? 30.959 -1.050 -21.149 1.00 88.06 188 LEU A N 1
ATOM 1463 C CA . LEU A 1 188 ? 29.721 -1.371 -21.845 1.00 88.06 188 LEU A CA 1
ATOM 1464 C C . LEU A 1 188 ? 29.511 -2.888 -21.948 1.00 88.06 188 LEU A C 1
ATOM 1466 O O . LEU A 1 188 ? 28.432 -3.372 -21.625 1.00 88.06 188 LEU A O 1
ATOM 1470 N N . SER A 1 189 ? 30.543 -3.648 -22.311 1.00 88.44 189 SER A N 1
ATOM 1471 C CA . SER A 1 189 ? 30.478 -5.108 -22.382 1.00 88.44 189 SER A CA 1
ATOM 1472 C C . SER A 1 189 ? 30.099 -5.724 -21.035 1.00 88.44 189 SER A C 1
ATOM 1474 O O . SER A 1 189 ? 29.159 -6.516 -20.969 1.00 88.44 189 SER A O 1
ATOM 1476 N N . ASN A 1 190 ? 30.723 -5.288 -19.937 1.00 89.50 190 ASN A N 1
ATOM 1477 C CA . ASN A 1 190 ? 30.396 -5.764 -18.589 1.00 89.50 190 ASN A CA 1
ATOM 1478 C C . ASN A 1 190 ? 28.956 -5.420 -18.168 1.00 89.50 190 ASN A C 1
ATOM 1480 O O . ASN A 1 190 ? 28.273 -6.240 -17.550 1.00 89.50 190 ASN A O 1
ATOM 1484 N N . GLN A 1 191 ? 28.462 -4.228 -18.528 1.00 89.75 191 GLN A N 1
ATOM 1485 C CA . GLN A 1 191 ? 27.068 -3.847 -18.274 1.00 89.75 191 GLN A CA 1
ATOM 1486 C C . GLN A 1 191 ? 26.076 -4.768 -18.992 1.00 89.75 191 GLN A C 1
ATOM 1488 O O . GLN A 1 191 ? 25.039 -5.097 -18.424 1.00 89.75 191 GLN A O 1
ATOM 1493 N N . PHE A 1 192 ? 26.363 -5.185 -20.223 1.00 91.44 192 PHE A N 1
ATOM 1494 C CA . PHE A 1 192 ? 25.458 -6.038 -20.995 1.00 91.44 192 PHE A CA 1
ATOM 1495 C C . PHE A 1 192 ? 25.560 -7.508 -20.580 1.00 91.44 192 PHE A C 1
ATOM 1497 O O . PHE A 1 192 ? 24.532 -8.182 -20.468 1.00 91.44 192 PHE A O 1
ATOM 1504 N N . HIS A 1 193 ? 26.764 -7.978 -20.239 1.00 89.00 193 HIS A N 1
ATOM 1505 C CA . HIS A 1 193 ? 26.980 -9.331 -19.726 1.00 89.00 193 HIS A CA 1
ATOM 1506 C C . HIS A 1 193 ? 26.214 -9.589 -18.425 1.00 89.00 193 HIS A C 1
ATOM 1508 O O . HIS A 1 193 ? 25.623 -10.657 -18.278 1.00 89.00 193 HIS A O 1
ATOM 1514 N N . SER A 1 194 ? 26.126 -8.610 -17.514 1.00 82.62 194 SER A N 1
ATOM 1515 C CA . SER A 1 194 ? 25.316 -8.751 -16.290 1.00 82.62 194 SER A CA 1
ATOM 1516 C C . SER A 1 194 ? 23.811 -8.901 -16.561 1.00 82.62 194 SER A C 1
ATOM 1518 O O . SER A 1 194 ? 23.088 -9.441 -15.728 1.00 82.62 194 SER A O 1
ATOM 1520 N N . HIS A 1 195 ? 23.349 -8.505 -17.752 1.00 80.00 195 HIS A N 1
ATOM 1521 C CA . HIS A 1 195 ? 21.981 -8.698 -18.245 1.00 80.00 195 HIS A CA 1
ATOM 1522 C C . HIS A 1 195 ? 21.861 -9.910 -19.193 1.00 80.00 195 HIS A C 1
ATOM 1524 O O . HIS A 1 195 ? 20.844 -10.094 -19.871 1.00 80.00 195 HIS A O 1
ATOM 1530 N N . GLY A 1 196 ? 22.904 -10.744 -19.271 1.00 89.19 196 GLY A N 1
ATOM 1531 C CA . GLY A 1 196 ? 22.966 -11.921 -20.132 1.00 89.19 196 GLY A CA 1
ATOM 1532 C C . GLY A 1 196 ? 22.850 -11.583 -21.616 1.00 89.19 196 GLY A C 1
ATOM 1533 O O . GLY A 1 196 ? 22.183 -12.324 -22.334 1.00 89.19 196 GLY A O 1
ATOM 1534 N N . THR A 1 197 ? 23.407 -10.447 -22.044 1.00 93.81 197 THR A N 1
ATOM 1535 C CA . THR A 1 197 ? 23.473 -9.995 -23.441 1.00 93.81 197 THR A CA 1
ATOM 1536 C C . THR A 1 197 ? 24.933 -9.821 -23.839 1.00 93.81 197 THR A C 1
ATOM 1538 O O . THR A 1 197 ? 25.712 -9.226 -23.098 1.00 93.81 197 THR A O 1
ATOM 1541 N N . ILE A 1 198 ? 25.303 -10.310 -25.015 1.00 93.69 198 ILE A N 1
ATOM 1542 C CA . ILE A 1 198 ? 26.634 -10.142 -25.591 1.00 93.69 198 ILE A CA 1
ATOM 1543 C C . ILE A 1 198 ? 26.591 -8.929 -26.514 1.00 93.69 198 ILE A C 1
ATOM 1545 O O . ILE A 1 198 ? 25.768 -8.867 -27.432 1.00 93.69 198 ILE A O 1
ATOM 1549 N N . ILE A 1 199 ? 27.480 -7.968 -26.268 1.00 92.69 199 ILE A N 1
ATOM 1550 C CA . ILE A 1 199 ? 27.676 -6.810 -27.136 1.00 92.69 199 ILE A CA 1
ATOM 1551 C C . ILE A 1 199 ? 29.098 -6.816 -27.692 1.00 92.69 199 ILE A C 1
ATOM 1553 O O . ILE A 1 199 ? 30.063 -6.940 -26.940 1.00 92.69 199 ILE A O 1
ATOM 1557 N N . VAL A 1 200 ? 29.216 -6.676 -29.009 1.00 90.44 200 VAL A N 1
ATOM 1558 C CA . VAL A 1 200 ? 30.495 -6.592 -29.721 1.00 90.44 200 VAL A CA 1
ATOM 1559 C C . VAL A 1 200 ? 30.551 -5.247 -30.423 1.00 90.44 200 VAL A C 1
ATOM 1561 O O . VAL A 1 200 ? 29.662 -4.918 -31.203 1.00 90.44 200 VAL A O 1
ATOM 1564 N N . ALA A 1 201 ? 31.568 -4.443 -30.127 1.00 89.56 201 ALA A N 1
ATOM 1565 C CA . ALA A 1 201 ? 31.818 -3.212 -30.862 1.00 89.56 201 ALA A CA 1
ATOM 1566 C C . ALA A 1 201 ? 32.721 -3.522 -32.054 1.00 89.56 201 ALA A C 1
ATOM 1568 O O . ALA A 1 201 ? 33.749 -4.171 -31.879 1.00 89.56 201 ALA A O 1
ATOM 1569 N N . GLN A 1 202 ? 32.343 -3.066 -33.245 1.00 88.44 202 GLN A N 1
ATOM 1570 C CA . GLN A 1 202 ? 33.091 -3.351 -34.464 1.00 88.44 202 GLN A CA 1
ATOM 1571 C C . GLN A 1 202 ? 33.393 -2.082 -35.238 1.00 88.44 202 GLN A C 1
ATOM 1573 O O . GLN A 1 202 ? 32.536 -1.196 -35.365 1.00 88.44 202 GLN A O 1
ATOM 1578 N N . ASN A 1 203 ? 34.628 -2.008 -35.740 1.00 89.50 203 ASN A N 1
ATOM 1579 C CA . ASN A 1 203 ? 35.042 -0.901 -36.570 1.00 89.50 203 ASN A CA 1
ATOM 1580 C C . ASN A 1 203 ? 34.354 -1.005 -37.934 1.00 89.50 203 ASN A C 1
ATOM 1582 O O . ASN A 1 203 ? 34.673 -1.885 -38.727 1.00 89.50 203 ASN A O 1
ATOM 1586 N N . LEU A 1 204 ? 33.355 -0.157 -38.168 1.00 87.38 204 LEU A N 1
ATOM 1587 C CA . LEU A 1 204 ? 32.538 -0.212 -39.375 1.00 87.38 204 LEU A CA 1
ATOM 1588 C C . LEU A 1 204 ? 32.049 1.182 -39.751 1.00 87.38 204 LEU A C 1
ATOM 1590 O O . LEU A 1 204 ? 31.417 1.873 -38.942 1.00 87.38 204 LEU A O 1
ATOM 1594 N N . ASP A 1 205 ? 32.287 1.5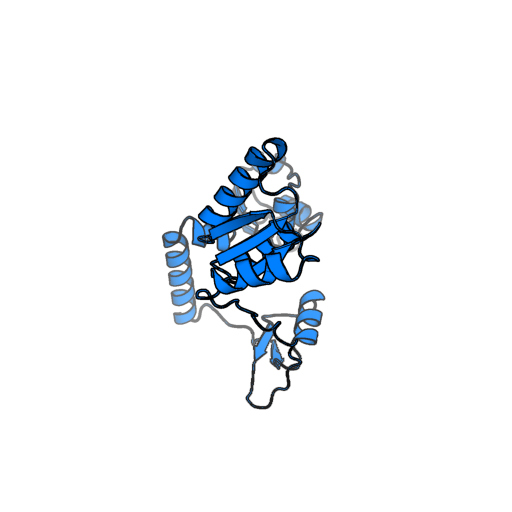60 -41.004 1.00 86.56 205 ASP A N 1
ATOM 1595 C CA . ASP A 1 205 ? 31.537 2.624 -41.654 1.00 86.56 205 ASP A CA 1
ATOM 1596 C C . ASP A 1 205 ? 30.300 2.023 -42.327 1.00 86.56 205 ASP A C 1
ATOM 1598 O O . ASP A 1 205 ? 30.395 1.286 -43.302 1.00 86.56 205 ASP A O 1
ATOM 1602 N N . ILE A 1 206 ? 29.120 2.335 -41.792 1.00 82.31 206 ILE A N 1
ATOM 1603 C CA . ILE A 1 206 ? 27.842 1.840 -42.324 1.00 82.31 206 ILE A CA 1
ATOM 1604 C C . ILE A 1 206 ? 27.513 2.395 -43.719 1.00 82.31 206 ILE A C 1
ATOM 1606 O O . ILE A 1 206 ? 26.569 1.920 -44.345 1.00 82.31 206 ILE A O 1
ATOM 1610 N N . THR A 1 207 ? 28.242 3.416 -44.187 1.00 85.94 207 THR A N 1
ATOM 1611 C CA . THR A 1 207 ? 28.084 3.975 -45.536 1.00 85.94 207 THR A CA 1
ATOM 1612 C C . THR A 1 207 ? 28.885 3.214 -46.593 1.00 85.94 207 THR A C 1
ATOM 1614 O O . THR A 1 207 ? 28.591 3.350 -47.779 1.00 85.94 207 THR A O 1
ATOM 1617 N N . ASP A 1 208 ? 29.834 2.367 -46.180 1.00 89.69 208 ASP A N 1
ATOM 1618 C CA . ASP A 1 208 ? 30.565 1.468 -47.068 1.00 89.69 208 ASP A CA 1
ATOM 1619 C C . ASP A 1 208 ? 29.804 0.143 -47.237 1.00 89.69 208 ASP A C 1
ATOM 1621 O O . ASP A 1 208 ? 29.689 -0.679 -46.321 1.00 89.69 208 ASP A O 1
ATOM 1625 N N . SER A 1 209 ? 29.263 -0.060 -48.440 1.00 89.12 209 SER A N 1
ATOM 1626 C CA . SER A 1 209 ? 28.428 -1.219 -48.751 1.00 89.12 209 SER A CA 1
ATOM 1627 C C . SER A 1 209 ? 29.204 -2.536 -48.738 1.00 89.12 209 SER A C 1
ATOM 1629 O O . SER A 1 209 ? 28.633 -3.563 -48.357 1.00 89.12 209 SER A O 1
ATOM 1631 N N . ASP A 1 210 ? 30.486 -2.523 -49.105 1.00 89.62 210 ASP A N 1
ATOM 1632 C CA . ASP A 1 210 ? 31.295 -3.740 -49.169 1.00 89.62 210 ASP A 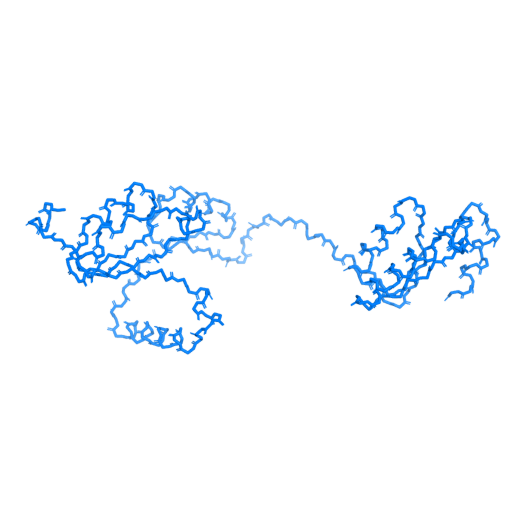CA 1
ATOM 1633 C C . ASP A 1 210 ? 31.677 -4.202 -47.760 1.00 89.62 210 ASP A C 1
ATOM 1635 O O . ASP A 1 210 ? 31.461 -5.366 -47.410 1.00 89.62 210 ASP A O 1
ATOM 1639 N N . SER A 1 211 ? 32.115 -3.274 -46.904 1.00 85.88 211 SER A N 1
ATOM 1640 C CA . SER A 1 211 ? 32.390 -3.555 -45.489 1.00 85.88 211 SER A CA 1
ATOM 1641 C C . SER A 1 211 ? 31.153 -4.064 -44.740 1.00 85.88 211 SER A C 1
ATOM 1643 O O . SER A 1 211 ? 31.237 -5.017 -43.960 1.00 85.88 211 SER A O 1
ATOM 1645 N N . LEU A 1 212 ? 29.974 -3.484 -45.002 1.00 86.25 212 LEU A N 1
ATOM 1646 C CA . LEU A 1 212 ? 28.722 -3.953 -44.405 1.00 86.25 212 LEU A CA 1
ATOM 1647 C C . LEU A 1 212 ? 28.353 -5.366 -44.881 1.00 86.25 212 LEU A C 1
ATOM 1649 O O . LEU A 1 212 ? 27.884 -6.179 -44.083 1.00 86.25 212 LEU A O 1
ATOM 1653 N N . ARG A 1 213 ? 28.575 -5.683 -46.163 1.00 87.88 213 ARG A N 1
ATOM 1654 C CA . ARG A 1 213 ? 28.289 -7.013 -46.721 1.00 87.88 213 ARG A CA 1
ATOM 1655 C C . ARG A 1 213 ? 29.166 -8.091 -46.089 1.00 87.88 213 ARG A C 1
ATOM 1657 O O . ARG A 1 213 ? 28.639 -9.140 -45.726 1.00 87.88 213 ARG A O 1
ATOM 1664 N N . VAL A 1 214 ? 30.461 -7.819 -45.919 1.00 87.62 214 VAL A N 1
ATOM 1665 C CA . VAL A 1 214 ? 31.398 -8.737 -45.250 1.00 87.62 214 VAL A CA 1
ATOM 1666 C C . VAL A 1 214 ? 30.952 -9.018 -43.816 1.00 87.62 214 VAL A C 1
ATOM 1668 O O . VAL A 1 214 ? 30.926 -10.174 -43.401 1.00 87.62 214 VAL A O 1
ATOM 1671 N N . LEU A 1 215 ? 30.527 -7.986 -43.079 1.00 85.81 215 LEU A N 1
ATOM 1672 C CA . LEU A 1 215 ? 30.016 -8.155 -41.721 1.00 85.81 215 LEU A CA 1
ATOM 1673 C C . LEU A 1 215 ? 28.763 -9.036 -41.678 1.00 85.81 215 LEU A C 1
ATOM 1675 O O . LEU A 1 215 ? 28.698 -9.973 -40.890 1.00 85.81 215 LEU A O 1
ATOM 1679 N N . VAL A 1 216 ? 27.766 -8.746 -42.515 1.00 84.81 216 VAL A N 1
ATOM 1680 C CA . VAL A 1 216 ? 26.487 -9.474 -42.500 1.00 84.81 216 VAL A CA 1
ATOM 1681 C C . VAL A 1 216 ? 26.659 -10.944 -42.893 1.00 84.81 216 VAL A C 1
ATOM 1683 O O . VAL A 1 216 ? 25.916 -11.784 -42.404 1.00 84.81 216 VAL A O 1
ATOM 1686 N N . GLN A 1 217 ? 27.632 -11.273 -43.746 1.00 85.00 217 GLN A N 1
ATOM 1687 C CA . GLN A 1 217 ? 27.930 -12.658 -44.129 1.00 85.00 217 GLN A CA 1
ATOM 1688 C C . GLN A 1 217 ? 28.700 -13.446 -43.057 1.00 85.00 217 GLN A C 1
ATOM 1690 O O . GLN A 1 217 ? 28.719 -14.673 -43.114 1.00 85.00 217 GLN A O 1
ATOM 1695 N N . GLY A 1 218 ? 29.347 -12.765 -42.107 1.00 74.44 218 GLY A N 1
ATOM 1696 C CA . GLY A 1 218 ? 30.142 -13.383 -41.041 1.00 74.44 218 GLY A CA 1
ATOM 1697 C C . GLY A 1 218 ? 29.376 -13.689 -39.749 1.00 74.44 218 GLY A C 1
ATOM 1698 O O . GLY A 1 218 ? 30.002 -14.113 -38.778 1.00 74.44 218 GLY A O 1
ATOM 1699 N N . VAL A 1 219 ? 28.062 -13.440 -39.716 1.00 70.56 219 VAL A N 1
ATOM 1700 C CA . VAL A 1 219 ? 27.175 -13.544 -38.540 1.00 70.56 219 VAL A CA 1
ATOM 1701 C C . VAL A 1 219 ? 26.085 -14.575 -38.791 1.00 70.56 219 VAL A C 1
ATOM 1703 O O . VAL A 1 219 ? 25.784 -15.330 -37.839 1.00 70.56 219 VAL A O 1
#

Sequence (219 aa):
MSVTNSREVDVILNSLSGALLRARWNCIAPLGRFVEIGKRYIQLNRQLAMARFERAVSLRAIDLLPLAKHNGNGLAKVLDNVIAMQRDGGLKSKIPINSSISDIQQAFRTMQTGRHTGKLVITAKHDDLVSLLPQPHKFLFSPNRSYLTGGGVGVSNAKWMAQHGAKHIILASRNAECPKHWDFFLHLSNQFHSHGTIIVAQNLDITDSDSLRVLVQGV

Radius of gyration: 30.7 Å; Cα contacts (8 Å, |Δi|>4): 271; chains: 1; bounding box: 66×37×80 Å

Foldseek 3Di:
DVVCVLQADQEAEDQDDDPVVLVNLVRHAQQHEYEYAHCVCVVVVHDDDCVSCVSVYDYDYDDVVVCCVPPVVVSVVVVVVVVVCVVVVVDDADDEPEDELLCVVVLVVVVVVVPDDHHYDYDYDPPRDDDDDPDPPLPADDCPDEEEAEDPCRLVVVVVNLVSHHAHYEYEDLCQVPPVCPVVVVVSQVVSVVSNHGYHYDNDDPVDPVRVVVVVVVD